Protein AF-A0A7S2CFU7-F1 (afdb_monomer_lite)

Sequence (325 aa):
VTHSTYYKFESASAVEKIRVKVEELSAALEGQDGAAEGGGEGGGGGGGGAGAMSGGDPVVLSNLCTTLSQTHRWHASSLSYDEFRLLKRLLAWPTTSVFPVLDLLRLVAAHPDGASKLGSSFAGLRVLDMTAPEAAFLTNASDKGAPMPVQLMALRFSCNLLANRDSRTAVATQAAAGDEANNPLSTLTALAAALTEGGSKTNKNVSSAAASLLVNIAIVCSPAEATKAGWPPLRVASQSDLAMNAVAVGLKGGGTATDDEVTYRLVLAADTLMRNMLASKGGDVAAMSDAFRECGAAVESVLDRTTTQRTNELAQKLTKALADC

InterPro domains:
  IPR011989 Armadillo-like helical [G3DSA:1.25.10.10] (3-322)
  IPR013535 PUL domain [PF08324] (2-291)
  IPR013535 PUL domain [PS51396] (1-321)

pLDDT: mean 89.03, std 12.66, range [39.66, 98.69]

Secondary structure (DSSP, 8-state):
------------TTHHHHHHHHHHHHHHHHHHHTT--SS----------SPPP-TTHHHHHHHHHHHHH-GGGTTT----HHHHHHHHHHTTS-TTT-HHHHHHHHHHHHSHHHHHHHHTTGGG--TT-TTSGGGHHHHHTTSTTS-HHHHHHHHHHHHHHHHSHHHHHHHHHHHHHT-GGG-HHHHHHHHHHHHHHTGGGS-HHHHHHHHHHHHHHHHHT-HHHHHHHTPPPP-HHHHHHHHHHHHHHHHH-TTTTTSHHHHHHHHHHHHHHHHHHHHHTTT-STT--HHHHHHHHHHHHHHTT---HHHHHHHHHHHHHHHT-

Radius of gyration: 20.94 Å; chains: 1; bounding box: 68×40×55 Å

Organism: NCBI:txid236787

Structure (mmCIF, N/CA/C/O backbone):
data_AF-A0A7S2CFU7-F1
#
_entry.id   AF-A0A7S2CFU7-F1
#
loop_
_atom_site.group_PDB
_atom_site.id
_atom_site.type_symbol
_atom_site.label_atom_id
_atom_site.label_alt_id
_atom_site.label_comp_id
_atom_site.label_asym_id
_atom_site.label_entity_id
_atom_site.label_seq_id
_atom_site.pdbx_PDB_ins_code
_atom_site.Cartn_x
_atom_site.Cartn_y
_atom_site.Cartn_z
_atom_site.occupancy
_atom_site.B_iso_or_equiv
_atom_site.auth_seq_id
_atom_site.auth_comp_id
_atom_site.auth_asym_id
_atom_site.auth_atom_id
_atom_site.pdbx_PDB_model_num
ATOM 1 N N . VAL A 1 1 ? 22.842 -6.874 -9.387 1.00 46.78 1 VAL A N 1
ATOM 2 C CA . VAL A 1 1 ? 22.235 -7.027 -8.045 1.00 46.78 1 VAL A CA 1
ATOM 3 C C . VAL A 1 1 ? 20.796 -6.574 -8.165 1.00 46.78 1 VAL A C 1
ATOM 5 O O . VAL A 1 1 ? 20.584 -5.405 -8.450 1.00 46.78 1 VAL A O 1
ATOM 8 N N . THR A 1 2 ? 19.822 -7.475 -8.065 1.00 58.59 2 THR A N 1
ATOM 9 C CA . THR A 1 2 ? 18.411 -7.079 -7.997 1.00 58.59 2 THR A CA 1
ATOM 10 C C . THR A 1 2 ? 18.162 -6.468 -6.623 1.00 58.59 2 THR A C 1
ATOM 12 O O . THR A 1 2 ? 18.357 -7.130 -5.599 1.00 58.59 2 THR A O 1
ATOM 15 N N . HIS A 1 3 ? 17.777 -5.192 -6.572 1.00 70.75 3 HIS A N 1
ATOM 16 C CA . HIS A 1 3 ? 17.315 -4.586 -5.327 1.00 70.75 3 HIS A CA 1
ATOM 17 C C . HIS A 1 3 ? 16.028 -5.301 -4.902 1.00 70.75 3 HIS A C 1
ATOM 19 O O . HIS A 1 3 ? 14.962 -5.062 -5.447 1.00 70.75 3 HIS A O 1
ATOM 25 N N . SER A 1 4 ? 16.154 -6.236 -3.958 1.00 80.00 4 SER A N 1
ATOM 26 C CA . SER A 1 4 ? 15.049 -7.095 -3.499 1.00 80.00 4 SER A CA 1
ATOM 27 C C . SER A 1 4 ? 14.464 -6.626 -2.162 1.00 80.00 4 SER A C 1
ATOM 29 O O . SER A 1 4 ? 13.774 -7.381 -1.477 1.00 80.00 4 SER A O 1
ATOM 31 N N . THR A 1 5 ? 14.797 -5.406 -1.739 1.00 94.50 5 THR A N 1
ATOM 32 C CA . THR A 1 5 ? 14.353 -4.857 -0.459 1.00 94.50 5 THR A CA 1
ATOM 33 C C . THR A 1 5 ? 13.095 -4.038 -0.677 1.00 94.50 5 THR A C 1
ATOM 35 O O . THR A 1 5 ? 13.131 -3.001 -1.333 1.00 94.50 5 THR A O 1
ATOM 38 N N . TYR A 1 6 ? 11.998 -4.495 -0.086 1.00 96.88 6 TYR A N 1
ATOM 39 C CA . TYR A 1 6 ? 10.739 -3.766 -0.076 1.00 96.88 6 TYR A CA 1
ATOM 40 C C . TYR A 1 6 ? 10.787 -2.614 0.929 1.00 96.88 6 TYR A C 1
ATOM 42 O O . TYR A 1 6 ? 11.279 -2.773 2.050 1.00 96.88 6 TYR A O 1
ATOM 50 N N . TYR A 1 7 ? 10.209 -1.479 0.554 1.00 97.88 7 TYR A N 1
ATOM 51 C CA . TYR A 1 7 ? 9.977 -0.364 1.460 1.00 97.88 7 TYR A CA 1
ATOM 52 C C . TYR A 1 7 ? 8.809 -0.669 2.404 1.00 97.88 7 TYR A C 1
ATOM 54 O O . TYR A 1 7 ? 7.759 -1.153 1.977 1.00 97.88 7 TYR A O 1
ATOM 62 N N . LYS A 1 8 ? 9.003 -0.365 3.693 1.00 97.50 8 LYS A N 1
ATOM 63 C CA . LYS A 1 8 ? 8.060 -0.619 4.791 1.00 97.50 8 LYS A CA 1
ATOM 64 C C . LYS A 1 8 ? 7.869 0.624 5.657 1.00 97.50 8 LYS A C 1
ATOM 66 O O . LYS A 1 8 ? 8.781 1.430 5.818 1.00 97.50 8 LYS A O 1
ATOM 71 N N . PHE A 1 9 ? 6.698 0.730 6.273 1.00 97.25 9 PHE A N 1
ATOM 72 C CA . PHE A 1 9 ? 6.285 1.785 7.196 1.00 97.25 9 PHE A CA 1
ATOM 73 C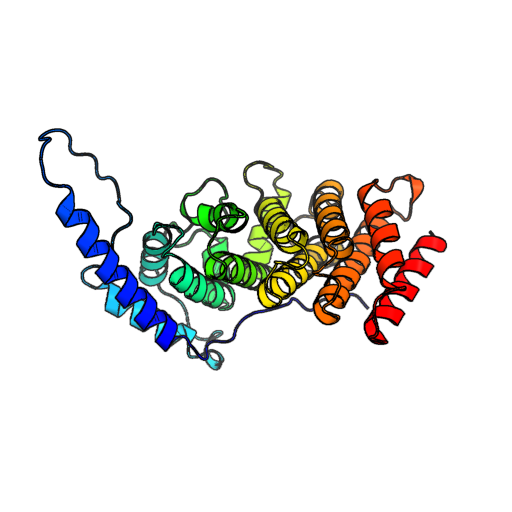 C . PHE A 1 9 ? 5.705 1.168 8.474 1.00 97.25 9 PHE A C 1
ATOM 75 O O . PHE A 1 9 ? 4.498 1.214 8.724 1.00 97.25 9 PHE A O 1
ATOM 82 N N . GLU A 1 10 ? 6.574 0.570 9.285 1.00 95.19 10 GLU A N 1
ATOM 83 C CA . GLU A 1 10 ? 6.211 -0.241 10.460 1.00 95.19 10 GLU A CA 1
ATOM 84 C C . GLU A 1 10 ? 6.331 0.497 11.802 1.00 95.19 10 GLU A C 1
ATOM 86 O O . GLU A 1 10 ? 6.143 -0.095 12.860 1.00 95.19 10 GLU A O 1
ATOM 91 N N . SER A 1 11 ? 6.629 1.801 11.785 1.00 94.69 11 SER A N 1
ATOM 92 C CA . SER A 1 11 ? 6.768 2.568 13.026 1.00 94.69 11 SER A CA 1
ATOM 93 C C . SER A 1 11 ? 5.460 2.551 13.828 1.00 94.69 11 SER A C 1
ATOM 95 O O . SER A 1 11 ? 4.431 3.063 13.369 1.00 94.69 11 SER A O 1
ATOM 97 N N . ALA A 1 12 ? 5.535 1.954 15.020 1.00 87.69 12 ALA A N 1
ATOM 98 C CA . ALA A 1 12 ? 4.440 1.777 15.974 1.00 87.69 12 ALA A CA 1
ATOM 99 C C . ALA A 1 12 ? 4.522 2.751 17.170 1.00 87.69 12 ALA A C 1
ATOM 101 O O . ALA A 1 12 ? 3.770 2.628 18.133 1.00 87.69 12 ALA A O 1
ATOM 102 N N . SER A 1 13 ? 5.411 3.752 17.123 1.00 84.38 13 SER A N 1
ATOM 103 C CA . SER A 1 13 ? 5.669 4.677 18.243 1.00 84.38 13 SER A CA 1
ATOM 104 C C . SER A 1 13 ? 4.468 5.544 18.645 1.00 84.38 13 SER A C 1
ATOM 106 O O . SER A 1 13 ? 4.496 6.192 19.689 1.00 84.38 13 SER A O 1
ATOM 108 N N . ALA A 1 14 ? 3.413 5.562 17.831 1.00 91.50 14 ALA A N 1
ATOM 109 C CA . ALA A 1 14 ? 2.211 6.352 18.049 1.00 91.50 14 ALA A CA 1
ATOM 110 C C . ALA A 1 14 ? 0.933 5.509 18.195 1.00 91.50 14 ALA A C 1
ATOM 112 O O . ALA A 1 14 ? -0.144 6.091 18.151 1.00 91.50 14 ALA A O 1
ATOM 113 N N . VAL A 1 15 ? 1.013 4.183 18.392 1.00 96.75 15 VAL A N 1
ATOM 114 C CA . VAL A 1 15 ? -0.184 3.311 18.458 1.00 96.75 15 VAL A CA 1
ATOM 115 C C . VAL A 1 15 ? -1.209 3.789 19.486 1.00 96.75 15 VAL A C 1
ATOM 117 O O . VAL A 1 15 ? -2.394 3.852 19.180 1.00 96.75 15 VAL A O 1
ATOM 120 N N . GLU A 1 16 ? -0.764 4.235 20.659 1.00 97.12 16 GLU A N 1
ATOM 121 C CA . GLU A 1 16 ? -1.679 4.767 21.673 1.00 97.12 16 GLU A CA 1
ATOM 122 C C . GLU A 1 16 ? -2.380 6.060 21.223 1.00 97.12 16 GLU A C 1
ATOM 124 O O . GLU A 1 16 ? -3.570 6.248 21.457 1.00 97.12 16 GLU A O 1
ATOM 129 N N . LYS A 1 17 ? -1.680 6.934 20.489 1.00 97.50 17 LYS A N 1
ATOM 130 C CA . LYS A 1 17 ? -2.291 8.138 19.902 1.00 97.50 17 LYS A CA 1
ATOM 131 C C . LYS A 1 17 ? -3.306 7.776 18.818 1.00 97.50 17 LYS A C 1
ATOM 133 O O . LYS A 1 17 ? -4.320 8.455 18.692 1.00 97.50 17 LYS A O 1
ATOM 138 N N . ILE A 1 18 ? -3.037 6.714 18.054 1.00 97.88 18 ILE A N 1
ATOM 139 C CA . ILE A 1 18 ? -3.973 6.188 17.056 1.00 97.88 18 ILE A CA 1
ATOM 140 C C . ILE A 1 18 ? -5.239 5.687 17.760 1.00 97.88 18 ILE A C 1
ATOM 142 O O . ILE A 1 18 ? -6.327 6.093 17.365 1.00 97.88 18 ILE A O 1
ATOM 146 N N . ARG A 1 19 ? -5.105 4.895 18.837 1.00 98.06 19 ARG A N 1
ATOM 147 C CA . ARG A 1 19 ? -6.234 4.403 19.648 1.00 98.06 19 ARG A CA 1
ATOM 148 C C . ARG A 1 19 ? -7.130 5.542 20.122 1.00 98.06 19 ARG A C 1
ATOM 150 O O . ARG A 1 19 ? -8.314 5.544 19.805 1.00 98.06 19 ARG A O 1
ATOM 157 N N . VAL A 1 20 ? -6.547 6.530 20.808 1.00 97.94 20 VAL A N 1
ATOM 158 C CA . VAL A 1 20 ? -7.290 7.695 21.314 1.00 97.94 20 VAL A CA 1
ATOM 159 C C . VAL A 1 20 ? -8.009 8.416 20.174 1.00 97.94 20 VAL A C 1
ATOM 161 O O . VAL A 1 20 ? -9.153 8.830 20.336 1.00 97.94 20 VAL A O 1
ATOM 164 N N . LYS A 1 21 ? -7.380 8.531 18.995 1.00 98.06 21 LYS A N 1
ATOM 165 C CA . LYS A 1 21 ? -8.013 9.200 17.856 1.00 98.06 21 LYS A CA 1
ATOM 166 C C . LYS A 1 21 ? -9.171 8.404 17.251 1.00 98.06 21 LYS A C 1
ATOM 168 O O . LYS A 1 21 ? -10.142 9.016 16.814 1.00 98.06 21 LYS A O 1
ATOM 173 N N . VAL A 1 22 ? -9.085 7.072 17.223 1.00 97.75 22 VAL A N 1
ATOM 174 C CA . VAL A 1 22 ? -10.219 6.216 16.839 1.00 97.75 22 VAL A CA 1
ATOM 175 C C . VAL A 1 22 ? -11.365 6.412 17.833 1.00 97.75 22 VAL A C 1
ATOM 177 O O . VAL A 1 22 ? -12.480 6.685 17.413 1.00 97.75 22 VAL A O 1
ATOM 180 N N . GLU A 1 23 ? -11.103 6.365 19.138 1.00 97.44 23 GLU A N 1
ATOM 181 C CA . GLU A 1 23 ? -12.140 6.552 20.166 1.00 97.44 23 GLU A CA 1
ATOM 182 C C . GLU A 1 23 ? -12.815 7.934 20.069 1.00 97.44 23 GLU A C 1
ATOM 184 O O . GLU A 1 23 ? -14.041 8.027 20.092 1.00 97.44 23 GLU A O 1
ATOM 189 N N . GLU A 1 24 ? -12.032 8.999 19.872 1.00 96.88 24 GLU A N 1
ATOM 190 C CA . GLU A 1 24 ? -12.534 10.368 19.690 1.00 96.88 24 GLU A CA 1
ATOM 191 C C . GLU A 1 24 ? -13.459 10.491 18.468 1.00 96.88 24 GLU A C 1
ATOM 193 O O . GLU A 1 24 ? -14.563 11.025 18.570 1.00 96.88 24 GLU A O 1
ATOM 198 N N . LEU A 1 25 ? -13.023 9.994 17.303 1.00 96.44 25 LEU A N 1
ATOM 199 C CA . LEU A 1 25 ? -13.817 10.079 16.073 1.00 96.44 25 LEU A CA 1
ATOM 200 C C . LEU A 1 25 ? -15.039 9.162 16.111 1.00 96.44 25 LEU A C 1
ATOM 202 O O . LEU A 1 25 ? -16.071 9.515 15.547 1.00 96.44 25 LEU A O 1
ATOM 206 N N . SER A 1 26 ? -14.947 8.030 16.808 1.00 95.69 26 SER A N 1
ATOM 207 C CA . SER A 1 26 ? -16.086 7.151 17.047 1.00 95.69 26 SER A CA 1
ATOM 208 C C . SER A 1 26 ? -17.183 7.873 17.826 1.00 95.69 26 SER A C 1
ATOM 210 O O . SER A 1 26 ? -18.326 7.900 17.381 1.00 95.69 26 SER A O 1
ATOM 212 N N . ALA A 1 27 ? -16.832 8.510 18.948 1.00 94.81 27 ALA A N 1
ATOM 213 C CA . ALA A 1 27 ? -17.787 9.262 19.763 1.00 94.81 27 ALA A CA 1
ATOM 214 C C . ALA A 1 27 ? -18.418 10.433 18.987 1.00 94.81 27 ALA A C 1
ATOM 216 O O . ALA A 1 27 ? -19.597 10.739 19.151 1.00 94.81 27 ALA A O 1
ATOM 217 N N . ALA A 1 28 ? -17.651 11.076 18.099 1.00 94.25 28 ALA A N 1
ATOM 218 C CA . ALA A 1 28 ? -18.168 12.142 17.245 1.00 94.25 28 ALA A CA 1
ATOM 219 C C . ALA A 1 28 ? -19.198 11.648 16.210 1.00 94.25 28 ALA A C 1
ATOM 221 O O . ALA A 1 28 ? -20.097 12.409 15.850 1.00 94.25 28 ALA A O 1
ATOM 222 N N . LEU A 1 29 ? -19.079 10.402 15.736 1.00 92.19 29 LEU A N 1
ATOM 223 C CA . LEU A 1 29 ? -20.024 9.801 14.789 1.00 92.19 29 LEU A CA 1
ATOM 224 C C . LEU A 1 29 ? -21.343 9.392 15.466 1.00 92.19 29 LEU A C 1
ATOM 226 O O . LEU A 1 29 ? -22.395 9.575 14.862 1.00 92.19 29 LEU A O 1
ATOM 230 N N . GLU A 1 30 ? -21.322 8.950 16.731 1.00 89.56 30 GLU A N 1
ATOM 231 C CA . GLU A 1 30 ? -22.553 8.642 17.496 1.00 89.56 30 GLU A CA 1
ATOM 232 C C . GLU A 1 30 ? -23.499 9.842 17.596 1.00 89.56 30 GLU A C 1
ATOM 234 O O . GLU A 1 30 ? -24.717 9.698 17.520 1.00 89.56 30 GLU A O 1
ATOM 239 N N . GLY A 1 31 ? -22.940 11.046 17.741 1.00 82.75 31 GLY A N 1
ATOM 240 C CA . GLY A 1 31 ? -23.725 12.272 17.866 1.00 82.75 31 GLY A CA 1
ATOM 241 C C . GLY A 1 31 ? -24.439 12.708 16.580 1.00 82.75 31 GLY A C 1
ATOM 242 O O . GLY A 1 31 ? -25.325 13.557 16.653 1.00 82.75 31 GLY A O 1
ATOM 243 N N . GLN A 1 32 ? -24.067 12.168 15.413 1.00 80.88 32 GLN A N 1
ATOM 244 C CA . GLN A 1 32 ? -24.633 12.577 14.121 1.00 80.88 32 GLN A CA 1
ATOM 245 C C . GLN A 1 32 ? -25.916 11.817 13.768 1.00 80.88 32 GLN A C 1
ATOM 247 O O . GLN A 1 32 ? -26.830 12.415 13.200 1.00 80.88 32 GLN A O 1
ATOM 252 N N . ASP A 1 33 ? -26.024 10.546 14.162 1.00 70.69 33 ASP A N 1
ATOM 253 C CA . ASP A 1 33 ? -27.194 9.713 13.853 1.00 70.69 33 ASP A CA 1
ATOM 254 C C . ASP A 1 33 ? -28.452 10.159 14.627 1.00 70.69 33 ASP A C 1
ATOM 256 O O . ASP A 1 33 ? -29.569 10.050 14.125 1.00 70.69 33 ASP A O 1
ATOM 260 N N . GLY A 1 34 ? -28.287 10.757 15.813 1.00 65.69 34 GLY A N 1
ATOM 261 C CA . GLY A 1 34 ? -29.403 11.208 16.658 1.00 65.69 34 GLY A CA 1
ATOM 262 C C . GLY A 1 34 ? -30.138 12.472 16.183 1.00 65.69 34 GLY A C 1
ATOM 263 O O . GLY A 1 34 ? -31.174 12.814 16.746 1.00 65.69 34 GLY A O 1
ATOM 264 N N . ALA A 1 35 ? -29.633 13.187 15.171 1.00 61.78 35 ALA A N 1
ATOM 265 C CA . ALA A 1 35 ? -30.227 14.447 14.702 1.00 61.78 35 ALA A CA 1
ATOM 266 C C . ALA A 1 35 ? -31.190 14.286 13.507 1.00 61.78 35 ALA A C 1
ATOM 268 O O . ALA A 1 35 ? -31.847 15.254 13.123 1.00 61.78 35 ALA A O 1
ATOM 269 N N . ALA A 1 36 ? -31.282 13.089 12.915 1.00 58.78 36 ALA A N 1
ATOM 270 C CA . ALA A 1 36 ? -32.092 12.830 11.719 1.00 58.78 36 ALA A CA 1
ATOM 271 C C . ALA A 1 36 ? -33.482 12.218 12.007 1.00 58.78 36 ALA A C 1
ATOM 273 O O . ALA A 1 36 ? -34.263 12.007 11.077 1.00 58.78 36 ALA A O 1
ATOM 274 N N . GLU A 1 37 ? -33.837 11.958 13.271 1.00 54.50 37 GLU A N 1
ATOM 275 C CA . GLU A 1 37 ? -35.139 11.389 13.646 1.00 54.50 37 GLU A CA 1
ATOM 276 C C . GLU A 1 37 ? -36.240 12.464 13.687 1.00 54.50 37 GLU A C 1
ATOM 278 O O . GLU A 1 37 ? -36.610 12.998 14.730 1.00 54.50 37 GLU A O 1
ATOM 283 N N . GLY A 1 38 ? -36.770 12.800 12.510 1.00 52.41 38 GLY A N 1
ATOM 284 C CA . GLY A 1 38 ? -37.848 13.773 12.346 1.00 52.41 38 GLY A CA 1
ATOM 285 C C . GLY A 1 38 ? -38.679 13.542 11.086 1.00 52.41 38 GLY A C 1
ATOM 286 O O . GLY A 1 38 ? -38.806 14.448 10.271 1.00 52.41 38 GLY A O 1
ATOM 287 N N . GLY A 1 39 ? -39.250 12.343 10.923 1.00 53.81 39 GLY A N 1
ATOM 288 C CA . GLY A 1 39 ? -40.340 12.091 9.970 1.00 53.81 39 GLY A CA 1
ATOM 289 C C . GLY A 1 39 ? -40.096 10.938 8.998 1.00 53.81 39 GLY A C 1
ATOM 290 O O . GLY A 1 39 ? -39.481 11.123 7.953 1.00 53.81 39 GLY A O 1
ATOM 291 N N . GLY A 1 40 ? -40.654 9.762 9.301 1.00 53.16 40 GLY A N 1
ATOM 292 C CA . GLY A 1 40 ? -40.758 8.668 8.333 1.00 53.16 40 GLY A CA 1
ATOM 293 C C . GLY A 1 40 ? -40.842 7.284 8.967 1.00 53.16 40 GLY A C 1
ATOM 294 O O . GLY A 1 40 ? -39.866 6.544 8.961 1.00 53.16 40 GLY A O 1
ATOM 295 N N . GLU A 1 41 ? -42.012 6.913 9.491 1.00 48.88 41 GLU A N 1
ATOM 296 C CA . GLU A 1 41 ? -42.320 5.514 9.802 1.00 48.88 41 GLU A CA 1
ATOM 297 C C . GLU A 1 41 ? -42.441 4.718 8.492 1.00 48.88 41 GLU A C 1
ATOM 299 O O . GLU A 1 41 ? -43.375 4.926 7.718 1.00 48.88 41 GLU A O 1
ATOM 304 N N . GLY A 1 42 ? -41.521 3.784 8.237 1.00 49.62 42 GLY A N 1
ATOM 305 C CA . GLY A 1 42 ? -41.738 2.764 7.213 1.00 49.62 42 GLY A CA 1
ATOM 306 C C . GLY A 1 42 ? -40.476 2.113 6.658 1.00 49.62 42 GLY A C 1
ATOM 307 O O . GLY A 1 42 ? -39.861 2.639 5.740 1.00 49.62 42 GLY A O 1
ATOM 308 N N . GLY A 1 43 ? -40.173 0.899 7.130 1.00 47.75 43 GLY A N 1
ATOM 309 C CA . GLY A 1 43 ? -39.377 -0.074 6.371 1.00 47.75 43 GLY A CA 1
ATOM 310 C C . GLY A 1 43 ? -38.089 -0.525 7.050 1.00 47.75 43 GLY A C 1
ATOM 311 O O . GLY A 1 43 ? -37.032 0.067 6.863 1.00 47.75 43 GLY A O 1
ATOM 312 N N . GLY A 1 44 ? -38.172 -1.635 7.788 1.00 45.69 44 GLY A N 1
ATOM 313 C CA . GLY A 1 44 ? -37.018 -2.336 8.341 1.00 45.69 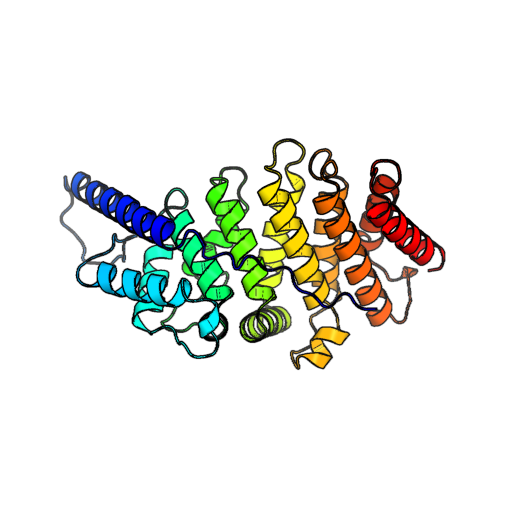44 GLY A CA 1
ATOM 314 C C . GLY A 1 44 ? -36.136 -2.925 7.241 1.00 45.69 44 GLY A C 1
ATOM 315 O O . GLY A 1 44 ? -36.456 -3.955 6.653 1.00 45.69 44 GLY A O 1
ATOM 316 N N . GLY A 1 45 ? -35.000 -2.283 7.001 1.00 39.66 45 GLY A N 1
ATOM 317 C CA . GLY A 1 45 ? -33.860 -2.848 6.296 1.00 39.66 45 GLY A CA 1
ATOM 318 C C . GLY A 1 45 ? -32.623 -2.561 7.128 1.00 39.66 45 GLY A C 1
ATOM 319 O O . GLY A 1 45 ? -32.305 -1.398 7.353 1.00 39.66 45 GLY A O 1
ATOM 320 N N . GLY A 1 46 ? -31.957 -3.610 7.620 1.00 40.75 46 GLY A N 1
ATOM 321 C CA . GLY A 1 46 ? -30.699 -3.526 8.362 1.00 40.75 46 GLY A CA 1
ATOM 322 C C . GLY A 1 46 ? -29.573 -2.977 7.489 1.00 40.75 46 GLY A C 1
ATOM 323 O O . GLY A 1 46 ? -28.712 -3.722 7.031 1.00 40.75 46 GLY A O 1
ATOM 324 N N . GLY A 1 47 ? -29.602 -1.673 7.229 1.00 40.84 47 GLY A N 1
ATOM 325 C CA . GLY A 1 47 ? -28.486 -0.923 6.694 1.00 40.84 47 GLY A CA 1
ATOM 326 C C . GLY A 1 47 ? -27.461 -0.793 7.803 1.00 40.84 47 GLY A C 1
ATOM 327 O O . GLY A 1 47 ? -27.673 -0.051 8.757 1.00 40.84 47 GLY A O 1
ATOM 328 N N . GLY A 1 48 ? -26.372 -1.556 7.703 1.00 46.28 48 GLY A N 1
ATOM 329 C CA . GLY A 1 48 ? -25.182 -1.348 8.517 1.00 46.28 48 GLY A CA 1
ATOM 330 C C . GLY A 1 48 ? -24.615 0.031 8.211 1.00 46.28 48 GLY A C 1
ATOM 331 O O . GLY A 1 48 ? -23.759 0.163 7.341 1.00 46.28 48 GLY A O 1
ATOM 332 N N . GLY A 1 49 ? -25.144 1.051 8.889 1.00 54.06 49 GLY A N 1
ATOM 333 C CA . GLY A 1 49 ? -24.583 2.390 8.895 1.00 54.06 49 GLY A CA 1
ATOM 334 C C . GLY A 1 49 ? -23.125 2.331 9.330 1.00 54.06 49 GLY A C 1
ATOM 335 O O . GLY A 1 49 ? -22.698 1.364 9.972 1.00 54.06 49 GLY A O 1
ATOM 336 N N . ALA A 1 50 ? -22.363 3.351 8.945 1.00 62.84 50 ALA A N 1
ATOM 337 C CA . ALA A 1 50 ? -20.982 3.578 9.351 1.00 62.84 50 ALA A CA 1
ATOM 338 C C . ALA A 1 50 ? -20.908 3.772 10.876 1.00 62.84 50 ALA A C 1
ATOM 340 O O . ALA A 1 50 ? -20.768 4.880 11.378 1.00 62.84 50 ALA A O 1
ATOM 341 N N . GLY A 1 51 ? -21.094 2.677 11.608 1.00 74.12 51 GLY A N 1
ATOM 342 C CA . GLY A 1 51 ? -21.413 2.708 13.018 1.00 74.12 51 GLY A CA 1
ATOM 343 C C . GLY A 1 51 ? -20.186 3.058 13.829 1.00 74.12 51 GLY A C 1
ATOM 344 O O . GLY A 1 51 ? -19.097 2.503 13.628 1.00 74.12 51 GLY A O 1
ATOM 345 N N . ALA A 1 52 ? -20.386 3.955 14.779 1.00 87.88 52 ALA A N 1
ATOM 346 C CA . ALA A 1 52 ? -19.480 4.107 15.891 1.00 87.88 52 ALA A CA 1
ATOM 347 C C . ALA A 1 52 ? -19.206 2.763 16.592 1.00 87.88 52 ALA A C 1
ATOM 349 O O . ALA A 1 52 ? -19.971 1.792 16.511 1.00 87.88 52 ALA A O 1
ATOM 350 N N . MET A 1 53 ? -18.074 2.709 17.281 1.00 93.62 53 MET A N 1
ATOM 351 C CA . MET A 1 53 ? -17.742 1.638 18.208 1.00 93.62 53 MET A CA 1
ATOM 352 C C . MET A 1 53 ? -18.820 1.524 19.283 1.00 93.62 53 MET A C 1
ATOM 354 O O . MET A 1 53 ? -19.210 2.514 19.876 1.00 93.62 53 MET A O 1
ATOM 358 N N . SER A 1 54 ? -19.258 0.307 19.581 1.00 91.44 54 SER A N 1
ATOM 359 C CA . SER A 1 54 ? -20.290 0.039 20.584 1.00 91.44 54 SER A CA 1
ATOM 360 C C . SER A 1 54 ? -19.903 -1.134 21.482 1.00 91.44 54 SER A C 1
ATOM 362 O O . SER A 1 54 ? -19.102 -1.998 21.116 1.00 91.44 54 SER A O 1
ATOM 364 N N . GLY A 1 55 ? -20.478 -1.178 22.688 1.00 90.62 55 GLY A N 1
ATOM 365 C CA . GLY A 1 55 ? -20.328 -2.304 23.612 1.00 90.62 55 GLY A CA 1
ATOM 366 C C . GLY A 1 55 ? -18.865 -2.667 23.906 1.00 90.62 55 GLY A C 1
ATOM 367 O O . GLY A 1 55 ? -18.139 -1.893 24.521 1.00 90.62 55 GLY A O 1
ATOM 368 N N . GLY A 1 56 ? -18.447 -3.869 23.492 1.00 95.12 56 GLY A N 1
ATOM 369 C CA . GLY A 1 56 ? -17.107 -4.422 23.736 1.00 95.12 56 GLY A CA 1
ATOM 370 C C . GLY A 1 56 ? -15.998 -3.923 22.800 1.00 95.12 56 GLY A C 1
ATOM 371 O O . GLY A 1 56 ? -14.837 -4.279 22.998 1.00 95.12 56 GLY A O 1
ATOM 372 N N . ASP A 1 57 ? -16.318 -3.096 21.803 1.00 96.81 57 ASP A N 1
ATOM 373 C CA . ASP A 1 57 ? -15.353 -2.620 20.805 1.00 96.81 57 ASP A CA 1
ATOM 374 C C . ASP A 1 57 ? -14.120 -1.906 21.387 1.00 96.81 57 ASP A C 1
ATOM 376 O O . ASP A 1 57 ? -13.021 -2.174 20.898 1.00 96.81 57 ASP A O 1
ATOM 380 N N . PRO A 1 58 ? -14.223 -1.055 22.433 1.00 97.12 58 PRO A N 1
ATOM 381 C CA . PRO A 1 58 ? -13.042 -0.425 23.031 1.00 97.12 58 PRO A CA 1
ATOM 382 C C . PRO A 1 58 ? -12.034 -1.437 23.585 1.00 97.12 58 PRO A C 1
ATOM 384 O O . PRO A 1 58 ? -10.824 -1.238 23.484 1.00 97.12 58 PRO A O 1
ATOM 387 N N . VAL A 1 59 ? -12.516 -2.562 24.125 1.00 98.12 59 VAL A N 1
ATOM 388 C CA . VAL A 1 59 ? -11.652 -3.639 24.627 1.00 98.12 59 VAL A CA 1
ATOM 389 C C . VAL A 1 59 ? -10.951 -4.341 23.464 1.00 98.12 59 VAL A C 1
ATOM 391 O O . VAL A 1 59 ? -9.741 -4.556 23.517 1.00 98.12 59 VAL A O 1
ATOM 394 N N . VAL A 1 60 ? -11.684 -4.641 22.387 1.00 98.31 60 VAL A N 1
ATOM 395 C CA . VAL A 1 60 ? -11.122 -5.249 21.169 1.00 98.31 60 VAL A CA 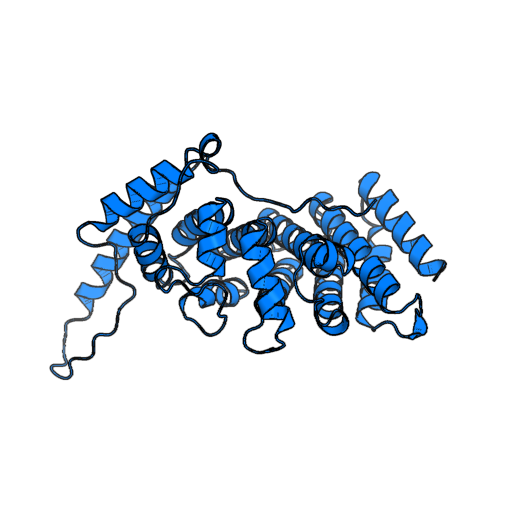1
ATOM 396 C C . VAL A 1 60 ? -10.072 -4.330 20.533 1.00 98.31 60 VAL A C 1
ATOM 398 O O . VAL A 1 60 ? -8.986 -4.788 20.181 1.00 98.31 60 VAL A O 1
ATOM 401 N N . LEU A 1 61 ? -10.347 -3.025 20.450 1.00 98.31 61 LEU A N 1
ATOM 402 C CA . LEU A 1 61 ? -9.398 -2.028 19.955 1.00 98.31 61 LEU A CA 1
ATOM 403 C C . LEU A 1 61 ? -8.136 -1.956 20.828 1.00 98.31 61 LEU A C 1
ATOM 405 O O . LEU A 1 61 ? -7.024 -1.898 20.305 1.00 98.31 61 LEU A O 1
ATOM 409 N N . SER A 1 62 ? -8.293 -1.975 22.153 1.00 98.31 62 SER A N 1
ATOM 410 C CA . SER A 1 62 ? -7.171 -1.964 23.098 1.00 98.31 62 SER A CA 1
ATOM 411 C C . SER A 1 62 ? -6.271 -3.196 22.938 1.00 98.31 62 SER A C 1
ATOM 413 O O . SER A 1 62 ? -5.042 -3.070 22.918 1.00 98.31 62 SER A O 1
ATOM 415 N N . ASN A 1 63 ? -6.862 -4.377 22.734 1.00 98.44 63 ASN A N 1
ATOM 416 C CA . ASN A 1 63 ? -6.125 -5.617 22.477 1.00 98.44 63 ASN A CA 1
ATOM 417 C C . ASN A 1 63 ? -5.340 -5.550 21.159 1.00 98.44 63 ASN A C 1
ATOM 419 O O . ASN A 1 63 ? -4.139 -5.841 21.144 1.00 98.44 63 ASN A O 1
ATOM 423 N N . LEU A 1 64 ? -5.979 -5.066 20.087 1.00 98.56 64 LEU A N 1
ATOM 424 C CA . LEU A 1 64 ? -5.329 -4.849 18.796 1.00 98.56 64 LEU A CA 1
ATOM 425 C C . LEU A 1 64 ? -4.125 -3.910 18.940 1.00 98.56 64 LEU A C 1
ATOM 427 O O . LEU A 1 64 ? -3.010 -4.248 18.544 1.00 98.56 64 LEU A O 1
ATOM 431 N N . CYS A 1 65 ? -4.327 -2.744 19.554 1.00 98.38 65 CYS A N 1
ATOM 432 C CA . CYS A 1 65 ? -3.278 -1.754 19.788 1.00 98.38 65 CYS A CA 1
ATOM 433 C C . CYS A 1 65 ? -2.140 -2.312 20.655 1.00 98.38 65 CYS A C 1
ATOM 435 O O . CYS A 1 65 ? -0.964 -2.104 20.345 1.00 98.38 65 CYS A O 1
ATOM 437 N N . THR A 1 66 ? -2.461 -3.082 21.695 1.00 98.19 66 THR A N 1
ATOM 438 C CA . THR A 1 66 ? -1.457 -3.747 22.536 1.00 98.19 66 THR A CA 1
ATOM 439 C C . THR A 1 66 ? -0.584 -4.677 21.700 1.00 98.19 66 THR A C 1
ATOM 441 O O . THR A 1 66 ? 0.642 -4.554 21.736 1.00 98.19 66 THR A O 1
ATOM 444 N N . THR A 1 67 ? -1.190 -5.536 20.880 1.00 98.38 67 THR A N 1
ATOM 445 C CA . THR A 1 67 ? -0.461 -6.454 19.996 1.00 98.38 67 THR A CA 1
ATOM 446 C C . THR A 1 67 ? 0.399 -5.703 18.975 1.00 98.38 67 THR A C 1
ATOM 448 O O . THR A 1 67 ? 1.590 -5.983 18.825 1.00 98.38 67 THR A O 1
ATOM 451 N N . LEU A 1 68 ? -0.159 -4.683 18.315 1.00 98.00 68 LEU A N 1
ATOM 452 C CA . LEU A 1 68 ? 0.550 -3.899 17.298 1.00 98.00 68 LEU A CA 1
ATOM 453 C C . LEU A 1 68 ? 1.702 -3.061 17.877 1.00 98.00 68 LEU A C 1
ATOM 455 O O . LEU A 1 68 ? 2.686 -2.824 17.178 1.00 98.00 68 LEU A O 1
ATOM 459 N N . SER A 1 69 ? 1.628 -2.654 19.146 1.00 97.56 69 SER A N 1
ATOM 460 C CA . SER A 1 69 ? 2.700 -1.905 19.818 1.00 97.56 69 SER A CA 1
ATOM 461 C C . SER A 1 69 ? 3.942 -2.758 20.126 1.00 97.56 69 SER A C 1
ATOM 463 O O . SER A 1 69 ? 5.056 -2.235 20.211 1.00 97.56 69 SER A O 1
ATOM 465 N N . GLN A 1 70 ? 3.785 -4.080 20.252 1.00 97.12 70 GLN A N 1
ATOM 466 C CA . GLN A 1 70 ? 4.852 -5.013 20.625 1.00 97.12 70 GLN A CA 1
ATOM 467 C C . GLN A 1 70 ? 5.566 -5.573 19.385 1.00 97.12 70 GLN A C 1
ATOM 469 O O . GLN A 1 70 ? 5.575 -6.780 19.154 1.00 97.12 70 GLN A O 1
ATOM 474 N N . THR A 1 71 ? 6.204 -4.705 18.593 1.00 96.38 71 THR A N 1
ATOM 475 C CA . THR A 1 71 ? 6.814 -5.071 17.292 1.00 96.38 71 THR A CA 1
ATOM 476 C C . THR A 1 71 ? 7.817 -6.226 17.368 1.00 96.38 71 THR A C 1
ATOM 478 O O . THR A 1 71 ? 7.852 -7.086 16.493 1.00 96.38 71 THR A O 1
ATOM 481 N N . HIS A 1 72 ? 8.579 -6.317 18.461 1.00 96.38 72 HIS A N 1
ATOM 482 C CA . HIS A 1 72 ? 9.519 -7.413 18.719 1.00 96.38 72 HIS A CA 1
ATOM 483 C C . HIS A 1 72 ? 8.846 -8.788 18.909 1.00 96.38 72 HIS A C 1
ATOM 485 O O . HIS A 1 72 ? 9.534 -9.806 18.886 1.00 96.38 72 HIS A O 1
ATOM 491 N N . ARG A 1 73 ? 7.521 -8.837 19.106 1.00 96.56 73 ARG A N 1
ATOM 492 C CA . ARG A 1 73 ? 6.734 -10.065 19.302 1.00 96.56 73 ARG A CA 1
ATOM 493 C C . ARG A 1 73 ? 5.838 -10.426 18.127 1.00 96.56 73 ARG A C 1
ATOM 495 O O . ARG A 1 73 ? 5.200 -11.466 18.194 1.00 96.56 73 ARG A O 1
ATOM 502 N N . TRP A 1 74 ? 5.819 -9.649 17.044 1.00 97.19 74 TRP A N 1
ATOM 503 C CA . TRP A 1 74 ? 4.908 -9.878 15.912 1.00 97.19 74 TRP A CA 1
ATOM 504 C C . TRP A 1 74 ? 4.996 -11.278 15.283 1.00 97.19 74 TRP A C 1
ATOM 506 O O . TRP A 1 74 ? 4.027 -11.759 14.705 1.00 97.19 74 TRP A O 1
ATOM 516 N N . HIS A 1 75 ? 6.138 -11.958 15.399 1.00 96.62 75 HIS A N 1
ATOM 517 C CA . HIS A 1 75 ? 6.301 -13.338 14.924 1.00 96.62 75 HIS A CA 1
ATOM 518 C C . HIS A 1 75 ? 5.731 -14.408 15.871 1.00 96.62 75 HIS A C 1
ATOM 520 O O . HIS A 1 75 ? 5.631 -15.566 15.480 1.00 96.62 75 HIS A O 1
ATOM 526 N N . ALA A 1 76 ? 5.391 -14.037 17.105 1.00 97.50 76 ALA A N 1
ATOM 527 C CA . ALA A 1 76 ? 4.873 -14.920 18.148 1.00 97.50 76 ALA A CA 1
ATOM 528 C C . ALA A 1 76 ? 3.470 -14.512 18.641 1.00 97.50 76 ALA A C 1
ATOM 530 O O . ALA A 1 76 ? 2.896 -15.203 19.480 1.00 97.50 76 ALA A O 1
ATOM 531 N N . SER A 1 77 ? 2.922 -13.399 18.149 1.00 98.25 77 SER A N 1
ATOM 532 C CA . SER A 1 77 ? 1.548 -12.961 18.398 1.00 98.25 77 SER A CA 1
ATOM 533 C C . SER A 1 77 ? 0.639 -13.260 17.207 1.00 98.25 77 SER A C 1
ATOM 535 O O . SER A 1 77 ? 1.092 -13.487 16.087 1.00 98.25 77 SER A O 1
ATOM 537 N N . SER A 1 78 ? -0.667 -13.229 17.452 1.00 98.38 78 SER A N 1
ATOM 538 C CA . SER A 1 78 ? -1.697 -13.355 16.422 1.00 98.38 78 SER A CA 1
ATOM 539 C C . SER A 1 78 ? -2.815 -12.363 16.695 1.00 98.38 78 SER A C 1
ATOM 541 O O . SER A 1 78 ? -3.063 -12.028 17.852 1.00 98.38 78 SER A O 1
ATOM 543 N N . LEU A 1 79 ? -3.485 -11.932 15.637 1.00 98.50 79 LEU A N 1
ATOM 544 C CA . LEU A 1 79 ? -4.634 -11.043 15.685 1.00 98.50 79 LEU A CA 1
ATOM 545 C C . LEU A 1 79 ? -5.930 -11.861 15.653 1.00 98.50 79 LEU A C 1
ATOM 547 O O . LEU A 1 79 ? -6.044 -12.843 14.916 1.00 98.50 79 LEU A O 1
ATOM 551 N N . SER A 1 80 ? -6.913 -11.499 16.461 1.00 98.38 80 SER A N 1
ATOM 552 C CA . SER A 1 80 ? -8.143 -12.276 16.624 1.00 98.38 80 SER A CA 1
ATOM 553 C C . SER A 1 80 ? -9.171 -12.019 15.514 1.00 98.38 80 SER A C 1
ATOM 555 O O . SER A 1 80 ? -9.077 -11.072 14.732 1.00 98.38 80 SER A O 1
ATOM 557 N N . TYR A 1 81 ? -10.190 -12.880 15.446 1.00 98.25 81 TYR A N 1
ATOM 558 C CA . TYR A 1 81 ? -11.338 -12.693 14.553 1.00 98.25 81 TYR A CA 1
ATOM 559 C C . TYR A 1 81 ? -12.089 -11.386 14.835 1.00 98.25 81 TYR A C 1
ATOM 561 O O . TYR A 1 81 ? -12.431 -10.652 13.905 1.00 98.25 81 TYR A O 1
ATOM 569 N N . ASP A 1 82 ? -12.299 -11.070 16.113 1.00 98.00 82 ASP A N 1
ATOM 570 C CA . ASP A 1 82 ? -13.047 -9.884 16.529 1.00 98.00 82 ASP A CA 1
ATOM 571 C C . ASP A 1 82 ? -12.314 -8.589 16.168 1.00 98.00 82 ASP A C 1
ATOM 573 O O . ASP A 1 82 ? -12.951 -7.620 15.756 1.00 98.00 82 ASP A O 1
ATOM 577 N N . GLU A 1 83 ? -10.979 -8.585 16.216 1.00 98.50 83 GLU A N 1
ATOM 578 C CA . GLU A 1 83 ? -10.163 -7.444 15.783 1.00 98.50 83 GLU A CA 1
ATOM 579 C C . GLU A 1 83 ? -10.345 -7.148 14.286 1.00 98.50 83 GLU A C 1
ATOM 581 O O . GLU A 1 83 ? -10.522 -5.993 13.897 1.00 98.50 83 GLU A O 1
ATOM 586 N N . PHE A 1 84 ? -10.386 -8.176 13.433 1.00 98.38 84 PHE A N 1
ATOM 587 C CA . PHE A 1 84 ? -10.646 -8.000 11.999 1.00 98.38 84 PHE A CA 1
ATOM 588 C C . PHE A 1 84 ? -12.092 -7.587 11.707 1.00 98.38 84 PHE A C 1
ATOM 590 O O . PHE A 1 84 ? -12.332 -6.732 10.850 1.00 98.38 84 PHE A O 1
ATOM 597 N N . ARG A 1 85 ? -13.063 -8.147 12.439 1.00 96.50 85 ARG A N 1
ATOM 598 C CA . ARG A 1 85 ? -14.472 -7.740 12.344 1.00 96.50 85 ARG A CA 1
ATOM 599 C C . ARG A 1 85 ? -14.656 -6.274 12.753 1.00 96.50 85 ARG A C 1
ATOM 601 O O . ARG A 1 85 ? -15.435 -5.561 12.118 1.00 96.50 85 ARG A O 1
ATOM 608 N N . LEU A 1 86 ? -13.941 -5.817 13.783 1.00 97.12 86 LEU A N 1
ATOM 609 C CA . LEU A 1 86 ? -13.912 -4.414 14.185 1.00 97.12 86 LEU A CA 1
ATOM 610 C C . LEU A 1 86 ? -13.335 -3.543 13.062 1.00 97.12 86 LEU A C 1
ATOM 612 O O . LEU A 1 86 ? -14.014 -2.617 12.625 1.00 97.12 86 LEU A O 1
ATOM 616 N N . LEU A 1 87 ? -12.150 -3.874 12.538 1.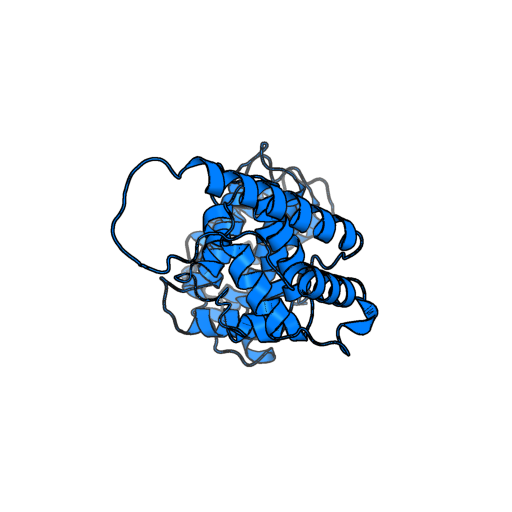00 97.75 87 LEU A N 1
ATOM 617 C CA . LEU A 1 87 ? -11.514 -3.119 11.449 1.00 97.75 87 LEU A CA 1
ATOM 618 C C . LEU A 1 87 ? -12.414 -2.989 10.217 1.00 97.75 87 LEU A C 1
ATOM 620 O O . LEU A 1 87 ? -12.564 -1.889 9.695 1.00 97.75 87 LEU A O 1
ATOM 624 N N . LYS A 1 88 ? -13.066 -4.075 9.788 1.00 96.62 88 LYS A N 1
ATOM 625 C CA . LYS A 1 88 ? -14.031 -4.055 8.677 1.00 96.62 88 LYS A CA 1
ATOM 626 C C . LYS A 1 88 ? -15.119 -3.000 8.866 1.00 96.62 88 LYS A C 1
ATOM 628 O O . LYS A 1 88 ? -15.447 -2.279 7.932 1.00 96.62 88 LYS A O 1
ATOM 633 N N . ARG A 1 89 ? -15.681 -2.914 10.069 1.00 95.38 89 ARG A N 1
ATOM 634 C CA . ARG A 1 89 ? -16.759 -1.972 10.379 1.00 95.38 89 ARG A CA 1
ATOM 635 C C . ARG A 1 89 ? -16.241 -0.536 10.487 1.00 95.38 89 ARG A C 1
ATOM 637 O O . ARG A 1 89 ? -16.875 0.367 9.960 1.00 95.38 89 ARG A O 1
ATOM 644 N N . LEU A 1 90 ? -15.065 -0.339 11.085 1.00 96.25 90 LEU A N 1
ATOM 645 C CA . LEU A 1 90 ? -14.409 0.971 11.158 1.00 96.25 90 LEU A CA 1
ATOM 646 C C . LEU A 1 90 ? -13.994 1.506 9.775 1.00 96.25 90 LEU A C 1
ATOM 648 O O . LEU A 1 90 ? -13.977 2.713 9.561 1.00 96.25 90 LEU A O 1
ATOM 652 N N . LEU A 1 91 ? -13.692 0.631 8.810 1.00 96.38 91 LEU A N 1
ATOM 653 C CA . LEU A 1 91 ? -13.402 1.034 7.427 1.00 96.38 91 LEU A CA 1
ATOM 654 C C . LEU A 1 91 ? -14.626 1.569 6.673 1.00 96.38 91 LEU A C 1
ATOM 656 O O . LEU A 1 91 ? -14.453 2.199 5.636 1.00 96.38 91 LEU A O 1
ATOM 660 N N . ALA A 1 92 ? -15.840 1.366 7.194 1.00 95.00 92 ALA A N 1
ATOM 661 C CA . ALA A 1 92 ? -17.051 1.970 6.642 1.00 95.00 92 ALA A CA 1
ATOM 662 C C . ALA A 1 92 ? -17.213 3.453 7.029 1.00 95.00 92 ALA A C 1
ATOM 664 O O . ALA A 1 92 ? -18.152 4.100 6.570 1.00 95.00 92 ALA A O 1
ATOM 665 N N . TRP A 1 93 ? -16.335 3.998 7.880 1.00 95.56 93 TRP A N 1
ATOM 666 C CA . TRP A 1 93 ? -16.377 5.407 8.267 1.00 95.56 93 TRP A CA 1
ATOM 667 C C . TRP A 1 93 ? -16.209 6.351 7.069 1.00 95.56 93 TRP A C 1
ATOM 669 O O . TRP A 1 93 ? -15.528 6.008 6.099 1.00 95.56 93 TRP A O 1
ATOM 679 N N . PRO A 1 94 ? -16.757 7.581 7.148 1.00 95.19 94 PRO A N 1
ATOM 680 C CA . PRO A 1 94 ? -16.544 8.592 6.122 1.00 95.19 94 PRO A CA 1
ATOM 681 C C . PRO A 1 94 ? -15.056 8.828 5.844 1.00 95.19 94 PRO A C 1
ATOM 683 O O . PRO A 1 94 ? -14.231 8.822 6.763 1.00 95.19 94 PRO A O 1
ATOM 686 N N . THR A 1 95 ? -14.712 9.131 4.588 1.00 94.88 95 THR A N 1
ATOM 687 C CA . THR A 1 95 ? -13.325 9.380 4.154 1.00 94.88 95 THR A CA 1
ATOM 688 C C . THR A 1 95 ? -12.614 10.423 5.025 1.00 94.88 95 THR A C 1
ATOM 690 O O . THR A 1 95 ? -11.427 10.295 5.302 1.00 94.88 95 THR A O 1
ATOM 693 N N . THR A 1 96 ? -13.326 11.432 5.530 1.00 94.81 96 THR A N 1
ATOM 694 C CA . THR A 1 96 ? -12.767 12.465 6.420 1.00 94.81 96 THR A CA 1
ATOM 695 C C . THR A 1 96 ? -12.334 11.949 7.792 1.00 94.81 96 THR A C 1
ATOM 697 O O . THR A 1 96 ? -11.489 12.573 8.432 1.00 94.81 96 THR A O 1
ATOM 700 N N . SER A 1 97 ? -12.872 10.810 8.229 1.00 96.50 97 SER A N 1
ATOM 701 C CA . SER A 1 97 ? -12.698 10.266 9.578 1.00 96.50 97 SER A CA 1
ATOM 702 C C . SER A 1 97 ? -11.975 8.916 9.607 1.00 96.50 97 SER A C 1
ATOM 704 O O . SER A 1 97 ? -11.557 8.488 10.675 1.00 96.50 97 SER A O 1
ATOM 706 N N . VAL A 1 98 ? -11.774 8.248 8.465 1.00 97.31 98 VAL A N 1
ATOM 707 C CA . VAL A 1 98 ? -11.198 6.887 8.407 1.00 97.31 98 VAL A CA 1
ATOM 708 C C . VAL A 1 98 ? -9.676 6.833 8.624 1.00 97.31 98 VAL A C 1
ATOM 710 O O . VAL A 1 98 ? -9.114 5.767 8.868 1.00 97.31 98 VAL A O 1
ATOM 713 N N . PHE A 1 99 ? -8.965 7.964 8.569 1.00 97.38 99 PHE A N 1
ATOM 714 C CA . PHE A 1 99 ? -7.496 7.961 8.585 1.00 97.38 99 PHE A CA 1
ATOM 715 C C . PHE A 1 99 ? -6.829 7.242 9.786 1.00 97.38 99 PHE A C 1
ATOM 717 O O . PHE A 1 99 ? -5.827 6.571 9.533 1.00 97.38 99 PHE A O 1
ATOM 724 N N . PRO A 1 100 ? -7.308 7.299 11.055 1.00 98.31 100 PRO A N 1
ATOM 725 C CA . PRO A 1 100 ? -6.665 6.551 12.135 1.00 98.31 100 PRO A CA 1
ATOM 726 C C . PRO A 1 100 ? -6.927 5.042 12.018 1.00 98.31 100 PRO A C 1
ATOM 728 O O . PRO A 1 100 ? -6.086 4.243 12.420 1.00 98.31 100 PRO A O 1
ATOM 731 N N . VAL A 1 101 ? -8.036 4.637 11.391 1.00 98.25 101 VAL A N 1
ATOM 732 C CA . VAL A 1 101 ? -8.315 3.230 11.065 1.00 98.25 101 VAL A CA 1
ATOM 733 C C . VAL A 1 101 ? -7.311 2.729 10.028 1.00 98.25 101 VAL A C 1
ATOM 735 O O . VAL A 1 101 ? -6.748 1.649 10.187 1.00 98.25 101 VAL A O 1
ATOM 738 N N . LEU A 1 102 ? -7.009 3.539 9.006 1.00 98.31 102 LEU A N 1
ATOM 739 C CA . LEU A 1 102 ? -5.961 3.221 8.029 1.00 98.31 102 LEU A CA 1
ATOM 740 C C . LEU A 1 102 ? -4.563 3.174 8.667 1.00 98.31 102 LEU A C 1
ATOM 742 O O . LEU A 1 102 ? -3.717 2.382 8.246 1.00 98.31 102 LEU A O 1
ATOM 746 N N . ASP A 1 103 ? -4.322 3.984 9.700 1.00 98.38 103 ASP A N 1
ATOM 747 C CA . ASP A 1 103 ? -3.073 3.976 10.468 1.00 98.38 103 ASP A CA 1
ATOM 748 C C . ASP A 1 103 ? -2.900 2.662 11.267 1.00 98.38 103 ASP A C 1
ATOM 750 O O . ASP A 1 103 ? -1.806 2.096 11.314 1.00 98.38 103 ASP A O 1
ATOM 754 N N . LEU A 1 104 ? -3.988 2.092 11.804 1.00 98.56 104 LEU A N 1
ATOM 755 C CA . LEU A 1 104 ? -3.981 0.723 12.344 1.00 98.56 104 LEU A CA 1
ATOM 756 C C . LEU A 1 104 ? -3.799 -0.314 11.236 1.00 98.56 104 LEU A C 1
ATOM 758 O O . LEU A 1 104 ? -2.969 -1.215 11.362 1.00 98.56 104 LEU A O 1
ATOM 762 N N . LEU A 1 105 ? -4.533 -0.176 10.129 1.00 98.44 105 LEU A N 1
ATOM 763 C CA . LEU A 1 105 ? -4.518 -1.144 9.037 1.00 98.44 105 LEU A CA 1
ATOM 764 C C . LEU A 1 105 ? -3.120 -1.287 8.419 1.00 98.44 105 LEU A C 1
ATOM 766 O O . LEU A 1 105 ? -2.699 -2.402 8.109 1.00 98.44 105 LEU A O 1
ATOM 770 N N . ARG A 1 106 ? -2.340 -0.199 8.307 1.00 98.31 106 ARG A N 1
ATOM 771 C CA . ARG A 1 106 ? -0.942 -0.305 7.850 1.00 98.31 106 ARG A CA 1
ATOM 772 C C . ARG A 1 106 ? -0.070 -1.129 8.796 1.00 98.31 106 ARG A C 1
ATOM 774 O O . ARG A 1 106 ? 0.846 -1.795 8.321 1.00 98.31 106 ARG A O 1
ATOM 781 N N . LEU A 1 107 ? -0.320 -1.101 10.105 1.00 98.62 107 LEU A N 1
ATOM 782 C CA . LEU A 1 107 ? 0.423 -1.904 11.079 1.00 98.62 107 LEU A CA 1
ATOM 783 C C . LEU A 1 107 ? -0.029 -3.367 11.031 1.00 98.62 107 LEU A C 1
ATOM 785 O O . LEU A 1 107 ? 0.814 -4.258 11.077 1.00 98.62 107 LEU A O 1
ATOM 789 N N . VAL A 1 108 ? -1.324 -3.618 10.822 1.00 98.56 108 VAL A N 1
ATOM 790 C CA . VAL A 1 108 ? -1.855 -4.966 10.552 1.00 98.56 108 VAL A CA 1
ATOM 791 C C . VAL A 1 108 ? -1.204 -5.570 9.305 1.00 98.56 108 VAL A C 1
ATOM 793 O O . VAL A 1 108 ? -0.781 -6.719 9.340 1.00 98.56 108 VAL A O 1
ATOM 796 N N . ALA A 1 109 ? -1.039 -4.789 8.233 1.00 98.38 109 ALA A N 1
ATOM 797 C CA . ALA A 1 109 ? -0.343 -5.228 7.021 1.00 98.38 109 ALA A CA 1
ATOM 798 C C . ALA A 1 109 ? 1.169 -5.460 7.223 1.00 98.38 109 ALA A C 1
ATOM 800 O O . ALA A 1 109 ? 1.787 -6.196 6.457 1.00 98.38 109 ALA A O 1
ATOM 801 N N . ALA A 1 110 ? 1.785 -4.842 8.236 1.00 98.19 110 ALA A N 1
ATOM 802 C CA . ALA A 1 110 ? 3.180 -5.104 8.593 1.00 98.19 110 ALA A CA 1
ATOM 803 C C . ALA A 1 110 ? 3.329 -6.371 9.455 1.00 98.19 110 ALA A C 1
ATOM 805 O O . ALA A 1 110 ? 4.318 -7.095 9.318 1.00 98.19 110 ALA A O 1
ATOM 806 N N . HIS A 1 111 ? 2.342 -6.665 10.306 1.00 98.38 111 HIS A N 1
ATOM 807 C CA . HIS A 1 111 ? 2.313 -7.852 11.157 1.00 98.38 111 HIS A CA 1
ATOM 808 C C . HIS A 1 111 ? 2.201 -9.140 10.308 1.00 98.38 111 HIS A C 1
ATOM 810 O O . HIS A 1 111 ? 1.295 -9.227 9.481 1.00 98.38 111 HIS A O 1
ATOM 816 N N . PRO A 1 112 ? 3.041 -10.180 10.514 1.00 98.12 112 PRO A N 1
ATOM 817 C CA . PRO A 1 112 ? 3.005 -11.426 9.737 1.00 98.12 112 PRO A CA 1
ATOM 818 C C . PRO A 1 112 ? 1.623 -12.088 9.666 1.00 98.12 112 PRO A C 1
ATOM 820 O O . PRO A 1 112 ? 1.082 -12.264 8.579 1.00 98.12 112 PRO A O 1
ATOM 823 N N . ASP A 1 113 ? 1.020 -12.375 10.823 1.00 98.56 113 ASP A N 1
ATOM 824 C CA . ASP A 1 113 ? -0.331 -12.951 10.894 1.00 98.56 113 ASP A CA 1
ATOM 825 C C . ASP A 1 113 ? -1.407 -12.023 10.293 1.00 98.56 113 ASP A C 1
ATOM 827 O O . ASP A 1 113 ? -2.283 -12.478 9.558 1.00 98.56 113 ASP A O 1
ATOM 831 N N . GLY A 1 114 ? -1.306 -10.709 10.529 1.00 98.44 114 GLY A N 1
ATOM 832 C CA . GLY A 1 114 ? -2.241 -9.728 9.985 1.00 98.44 114 GLY A CA 1
ATOM 833 C C . GLY A 1 114 ? -2.225 -9.675 8.458 1.00 98.44 114 GLY A C 1
ATOM 834 O O . GLY A 1 114 ? -3.275 -9.750 7.825 1.00 98.44 114 GLY A O 1
ATOM 835 N N . ALA A 1 115 ? -1.041 -9.629 7.852 1.00 98.19 115 ALA A N 1
ATOM 836 C CA . ALA A 1 115 ? -0.867 -9.655 6.405 1.00 98.19 115 ALA A CA 1
ATOM 837 C C . ALA A 1 115 ? -1.430 -10.933 5.762 1.00 98.19 115 ALA A C 1
ATOM 839 O O . ALA A 1 115 ? -2.131 -10.862 4.752 1.00 98.19 115 ALA A O 1
ATOM 840 N N . SER A 1 116 ? -1.174 -12.092 6.375 1.00 98.25 116 SER A N 1
ATOM 841 C CA . SER A 1 116 ? -1.709 -13.382 5.922 1.00 98.25 116 SER A CA 1
ATOM 842 C C . SER A 1 116 ? -3.247 -13.391 5.908 1.00 98.25 116 SER A C 1
ATOM 844 O O . SER A 1 116 ? -3.891 -13.793 4.934 1.00 98.25 116 SER A O 1
ATOM 846 N N . LYS A 1 117 ? -3.861 -12.843 6.963 1.00 98.44 117 LYS A N 1
ATOM 847 C CA . LYS A 1 117 ? -5.320 -12.718 7.110 1.00 98.44 117 LYS A CA 1
ATOM 848 C C . LYS A 1 117 ? -5.952 -11.707 6.152 1.00 98.44 117 LYS A C 1
ATOM 850 O O . LYS A 1 117 ? -7.028 -11.973 5.616 1.00 98.44 117 LYS A O 1
ATOM 855 N N . LEU A 1 118 ? -5.278 -10.588 5.874 1.00 98.00 118 LEU A N 1
ATOM 856 C CA . LEU A 1 118 ? -5.714 -9.627 4.851 1.00 98.00 118 LEU A CA 1
ATOM 857 C C . LEU A 1 118 ? -5.730 -10.260 3.450 1.00 98.00 118 LEU A C 1
ATOM 859 O O . LEU A 1 118 ? -6.638 -9.986 2.670 1.00 98.00 118 LEU A O 1
ATOM 863 N N . GLY A 1 119 ? -4.772 -11.143 3.149 1.00 95.12 119 GLY A N 1
ATOM 864 C CA . GLY A 1 119 ? -4.715 -11.870 1.878 1.00 95.12 119 GLY A CA 1
ATOM 865 C C . GLY A 1 119 ? -5.814 -12.921 1.682 1.00 95.12 119 GLY A C 1
ATOM 866 O O . GLY A 1 119 ? -6.097 -13.301 0.551 1.00 95.12 119 GLY A O 1
ATOM 867 N N . SER A 1 120 ? -6.450 -13.382 2.764 1.00 94.75 120 SER A N 1
ATOM 868 C CA . SER A 1 120 ? -7.430 -14.483 2.759 1.00 94.75 120 SER A CA 1
ATOM 869 C C . SER A 1 120 ? -8.867 -14.048 3.067 1.00 94.75 120 SER A C 1
ATOM 871 O O . SER A 1 120 ? -9.738 -14.894 3.260 1.00 94.75 120 SER A O 1
ATOM 873 N N . SER A 1 121 ? -9.148 -12.740 3.093 1.00 93.31 121 SER A N 1
ATOM 874 C CA . SER A 1 121 ? -10.475 -12.194 3.428 1.00 93.31 121 SER A CA 1
ATOM 875 C C . SER A 1 121 ? -10.995 -12.605 4.815 1.00 93.31 121 SER A C 1
ATOM 877 O O . SER A 1 121 ? -12.197 -12.808 5.021 1.00 93.31 121 SER A O 1
ATOM 879 N N . PHE A 1 122 ? -10.090 -12.746 5.785 1.00 95.00 122 PHE A N 1
ATOM 880 C CA . PHE A 1 122 ? -10.417 -13.190 7.138 1.00 95.00 122 PHE A CA 1
ATOM 881 C C . PHE A 1 122 ? -11.449 -12.272 7.819 1.00 95.00 122 PHE A C 1
ATOM 883 O O . PHE A 1 122 ? -11.421 -11.051 7.664 1.00 95.00 122 PHE A O 1
ATOM 890 N N . ALA A 1 123 ? -12.398 -12.869 8.549 1.00 92.19 123 ALA A N 1
ATOM 891 C CA . ALA A 1 123 ? -13.569 -12.186 9.122 1.00 92.19 123 ALA A CA 1
ATOM 892 C C . ALA A 1 123 ? -14.399 -11.365 8.109 1.00 92.19 123 ALA A C 1
ATOM 894 O O . ALA A 1 123 ? -15.106 -10.422 8.471 1.00 92.19 123 ALA A O 1
ATOM 895 N N . GLY A 1 124 ? -14.318 -11.722 6.822 1.00 93.88 124 GLY A N 1
ATOM 896 C CA . GLY A 1 124 ? -15.004 -11.030 5.737 1.00 93.88 124 GLY A CA 1
ATOM 897 C C . GLY A 1 124 ? -14.406 -9.666 5.387 1.00 93.88 124 GLY A C 1
ATOM 898 O O . GLY A 1 124 ? -15.071 -8.915 4.674 1.00 93.88 124 GLY A O 1
ATOM 899 N N . LEU A 1 125 ? -13.212 -9.323 5.888 1.00 95.75 125 LEU A N 1
ATOM 900 C CA . LEU A 1 125 ? -12.486 -8.105 5.526 1.00 95.75 125 LEU A CA 1
ATOM 901 C C . LEU A 1 125 ? -11.799 -8.296 4.166 1.00 95.75 125 LEU A C 1
ATOM 903 O O . LEU A 1 125 ? -10.720 -8.876 4.084 1.00 95.75 125 LEU A O 1
ATOM 907 N N . ARG A 1 126 ? -12.426 -7.808 3.093 1.00 96.25 126 ARG A N 1
ATOM 908 C CA . ARG A 1 126 ? -11.995 -8.051 1.706 1.00 96.25 126 ARG A CA 1
ATOM 909 C C . ARG A 1 126 ? -11.212 -6.879 1.107 1.00 96.25 126 ARG A C 1
ATOM 911 O O . ARG A 1 126 ? -11.608 -6.314 0.100 1.00 96.25 126 ARG A O 1
ATOM 918 N N . VAL A 1 127 ? -10.078 -6.513 1.706 1.00 96.81 127 VAL A N 1
ATOM 919 C CA . VAL A 1 127 ? -9.266 -5.365 1.232 1.00 96.81 127 VAL A CA 1
ATOM 920 C C . VAL A 1 127 ? -8.585 -5.584 -0.123 1.00 96.81 127 VAL A C 1
ATOM 922 O O . VAL A 1 127 ? -8.083 -4.625 -0.700 1.00 96.81 127 VAL A O 1
ATOM 925 N N . LEU A 1 128 ? -8.520 -6.827 -0.612 1.00 96.50 128 LEU A N 1
ATOM 926 C CA . LEU A 1 128 ? -7.983 -7.145 -1.940 1.00 96.50 128 LEU A CA 1
ATOM 927 C C . LEU A 1 128 ? -9.070 -7.238 -3.016 1.00 96.50 128 LEU A C 1
ATOM 929 O O . LEU A 1 128 ? -8.746 -7.204 -4.196 1.00 96.50 128 LEU A O 1
ATOM 933 N N . ASP A 1 129 ? -10.344 -7.307 -2.630 1.00 96.31 129 ASP A N 1
ATOM 934 C CA . ASP A 1 129 ? -11.470 -7.239 -3.557 1.00 96.31 129 ASP A CA 1
ATOM 935 C C . ASP A 1 129 ? -11.802 -5.763 -3.795 1.00 96.31 129 ASP A C 1
ATOM 937 O O . ASP A 1 129 ? -12.444 -5.118 -2.972 1.00 96.31 129 ASP A O 1
ATOM 941 N N . MET A 1 130 ? -11.337 -5.210 -4.911 1.00 95.75 130 MET A N 1
ATOM 942 C CA . MET A 1 130 ? -11.520 -3.807 -5.288 1.00 95.75 130 MET A CA 1
ATOM 943 C C . MET A 1 130 ? -12.993 -3.443 -5.521 1.00 95.75 130 MET A C 1
ATOM 945 O O . MET A 1 130 ? -13.323 -2.262 -5.580 1.00 95.75 130 MET A O 1
ATOM 949 N N . THR A 1 131 ? -13.883 -4.437 -5.622 1.00 94.88 131 THR A N 1
ATOM 950 C CA . THR A 1 131 ? -15.338 -4.227 -5.686 1.00 94.88 131 THR A CA 1
ATOM 951 C C . THR A 1 131 ? -15.992 -4.169 -4.304 1.00 94.88 131 THR A C 1
ATOM 953 O O . THR A 1 131 ? -17.149 -3.761 -4.175 1.00 94.88 131 THR A O 1
ATOM 956 N N . ALA A 1 132 ? -15.270 -4.573 -3.255 1.00 96.00 132 ALA A N 1
ATOM 957 C CA . ALA A 1 132 ? -15.783 -4.595 -1.900 1.00 96.00 132 ALA A CA 1
ATOM 958 C C . ALA A 1 132 ? -15.700 -3.199 -1.249 1.00 96.00 132 ALA A C 1
ATOM 960 O O . ALA A 1 132 ? -14.707 -2.487 -1.427 1.00 96.00 132 ALA A O 1
ATOM 961 N N . PRO A 1 133 ? -16.697 -2.805 -0.431 1.00 95.44 133 PRO A N 1
ATOM 962 C CA . PRO A 1 133 ? -16.683 -1.518 0.268 1.00 95.44 133 PRO A CA 1
ATOM 963 C C . PRO A 1 133 ? -15.427 -1.296 1.117 1.00 95.44 133 PRO A C 1
ATOM 965 O O . PRO A 1 133 ? -14.941 -0.175 1.232 1.00 95.44 133 PRO A O 1
ATOM 968 N N . GLU A 1 134 ? -14.863 -2.367 1.679 1.00 95.31 134 GLU A N 1
ATOM 969 C CA . GLU A 1 134 ? -13.667 -2.309 2.517 1.00 95.31 134 GLU A CA 1
ATOM 970 C C . GLU A 1 134 ? -12.402 -1.888 1.753 1.00 95.31 134 GLU A C 1
ATOM 972 O O . GLU A 1 134 ? -11.438 -1.460 2.385 1.00 95.31 134 GLU A O 1
ATOM 977 N N . ALA A 1 135 ? -12.387 -1.990 0.419 1.00 96.38 135 ALA A N 1
ATOM 978 C CA . ALA A 1 135 ? -11.283 -1.542 -0.429 1.00 96.38 135 ALA A CA 1
ATOM 979 C C . ALA A 1 135 ? -11.470 -0.110 -0.967 1.00 96.38 135 ALA A C 1
ATOM 981 O O . ALA A 1 135 ? -10.515 0.479 -1.477 1.00 96.38 135 ALA A O 1
ATOM 982 N N . ALA A 1 136 ? -12.659 0.490 -0.812 1.00 96.00 136 ALA A N 1
ATOM 983 C CA . ALA A 1 136 ? -12.994 1.796 -1.389 1.00 96.00 136 ALA A CA 1
ATOM 984 C C . ALA A 1 136 ? -12.084 2.938 -0.903 1.00 96.00 136 ALA A C 1
ATOM 986 O O . ALA A 1 136 ? -11.908 3.940 -1.593 1.00 96.00 136 ALA A O 1
ATOM 987 N N . PHE A 1 137 ? -11.443 2.803 0.265 1.00 96.06 137 PHE A N 1
ATOM 988 C CA . PHE A 1 137 ? -10.483 3.806 0.729 1.00 96.06 137 PHE A CA 1
ATOM 989 C C . PHE A 1 137 ? -9.274 3.950 -0.209 1.00 96.06 137 PHE A C 1
ATOM 991 O O . PHE A 1 137 ? -8.687 5.026 -0.246 1.00 96.06 137 PHE A O 1
ATOM 998 N N . LEU A 1 138 ? -8.893 2.907 -0.961 1.00 96.50 138 LEU A N 1
ATOM 999 C CA . LEU A 1 138 ? -7.770 2.965 -1.903 1.00 96.50 138 LEU A CA 1
ATOM 1000 C C . LEU A 1 138 ? -8.099 3.860 -3.098 1.00 96.50 138 LEU A C 1
ATOM 1002 O O . LEU A 1 138 ? -7.283 4.700 -3.473 1.00 96.50 138 LEU A O 1
ATOM 1006 N N . THR A 1 139 ? -9.302 3.725 -3.657 1.00 94.81 139 THR A N 1
ATOM 1007 C CA . THR A 1 139 ? -9.775 4.587 -4.746 1.00 94.81 139 THR A CA 1
ATOM 1008 C C . THR A 1 139 ? -10.033 5.999 -4.236 1.00 94.81 139 THR A C 1
ATOM 1010 O O . THR A 1 139 ? -9.506 6.952 -4.804 1.00 94.81 139 THR A O 1
ATOM 1013 N N . ASN A 1 140 ? -10.717 6.145 -3.097 1.00 95.19 140 ASN A N 1
ATOM 1014 C CA . ASN A 1 140 ? -11.006 7.454 -2.504 1.00 95.19 140 ASN A CA 1
ATOM 1015 C C . ASN A 1 140 ? -9.722 8.210 -2.133 1.00 95.19 140 ASN A C 1
ATOM 1017 O O . ASN A 1 140 ? -9.671 9.428 -2.225 1.00 95.19 140 ASN A O 1
ATOM 1021 N N . ALA A 1 141 ? -8.660 7.510 -1.721 1.00 95.81 141 ALA A N 1
ATOM 1022 C CA . ALA A 1 141 ? -7.366 8.122 -1.424 1.00 95.81 141 ALA A CA 1
ATOM 1023 C C . ALA A 1 141 ? -6.659 8.692 -2.665 1.00 95.81 141 ALA A C 1
ATOM 1025 O O . ALA A 1 141 ? -5.773 9.530 -2.517 1.00 95.81 141 ALA A O 1
ATOM 1026 N N . SER A 1 142 ? -7.019 8.256 -3.874 1.00 93.12 142 SER A N 1
ATOM 1027 C CA . SER A 1 142 ? -6.460 8.807 -5.114 1.00 93.12 142 SER A CA 1
ATOM 1028 C C . SER A 1 142 ? -7.130 10.120 -5.541 1.00 93.12 142 SER A C 1
ATOM 1030 O O . SER A 1 142 ? -6.572 10.862 -6.352 1.00 93.12 142 SER A O 1
ATOM 1032 N N . ASP A 1 143 ? -8.284 10.456 -4.954 1.00 93.00 143 ASP A N 1
ATOM 1033 C CA . ASP A 1 143 ? -9.006 11.676 -5.289 1.00 93.00 143 ASP A CA 1
ATOM 1034 C C . ASP A 1 143 ? -8.232 12.929 -4.863 1.00 93.00 143 ASP A C 1
ATOM 1036 O O . ASP A 1 143 ? -7.717 13.041 -3.745 1.00 93.00 143 ASP A O 1
ATOM 1040 N N . LYS A 1 144 ? -8.235 13.947 -5.733 1.00 88.75 144 LYS A N 1
ATOM 1041 C CA . LYS A 1 144 ? -7.589 15.249 -5.470 1.00 88.75 144 LYS A CA 1
ATOM 1042 C C . LYS A 1 144 ? -8.158 15.966 -4.238 1.00 88.75 144 LYS A C 1
ATOM 1044 O O . LYS A 1 144 ? -7.474 16.804 -3.659 1.00 88.75 144 LYS A O 1
ATOM 1049 N N . GLY A 1 145 ? -9.401 15.657 -3.863 1.00 91.31 145 GLY A N 1
ATOM 1050 C CA . GLY A 1 145 ? -10.076 16.199 -2.681 1.00 91.31 145 GLY A CA 1
ATOM 1051 C C . GLY A 1 145 ? -9.892 15.370 -1.408 1.00 91.31 145 GLY A C 1
ATOM 1052 O O . GLY A 1 145 ? -10.375 15.778 -0.353 1.00 91.31 145 GLY A O 1
ATOM 1053 N N . ALA A 1 146 ? -9.225 14.214 -1.479 1.00 94.56 146 ALA A N 1
ATOM 1054 C CA . ALA A 1 146 ? -9.050 13.353 -0.320 1.00 94.56 146 ALA A CA 1
ATOM 1055 C C . ALA A 1 146 ? -8.170 14.030 0.746 1.00 94.56 146 ALA A C 1
ATOM 1057 O O . ALA A 1 146 ? -7.153 14.646 0.412 1.00 94.56 146 ALA A O 1
ATOM 1058 N N . PRO A 1 147 ? -8.494 13.893 2.045 1.00 95.62 147 PRO A N 1
ATOM 1059 C CA . PRO A 1 147 ? -7.640 14.410 3.102 1.00 95.62 147 PRO A CA 1
ATOM 1060 C C . PRO A 1 147 ? -6.241 13.795 3.024 1.00 95.62 147 PRO A C 1
ATOM 1062 O O . PRO A 1 147 ? -6.085 12.576 2.981 1.00 95.62 147 PRO A O 1
ATOM 1065 N N . MET A 1 148 ? -5.207 14.630 3.092 1.00 95.44 148 MET A N 1
ATOM 1066 C CA . MET A 1 148 ? -3.809 14.189 3.023 1.00 95.44 148 MET A CA 1
ATOM 1067 C C . MET A 1 148 ? -3.455 13.025 3.980 1.00 95.44 148 MET A C 1
ATOM 1069 O O . MET A 1 148 ? -2.717 12.132 3.558 1.00 95.44 148 MET A O 1
ATOM 1073 N N . PRO A 1 149 ? -3.958 12.956 5.236 1.00 96.75 149 PRO A N 1
ATOM 1074 C CA . PRO A 1 149 ? -3.719 11.795 6.097 1.00 96.75 149 PRO A CA 1
ATOM 1075 C C . PRO A 1 149 ? -4.235 10.474 5.510 1.00 96.75 149 PRO A C 1
ATOM 1077 O O . PRO A 1 149 ? -3.568 9.453 5.653 1.00 96.75 149 PRO A O 1
ATOM 1080 N N . VAL A 1 150 ? -5.375 10.494 4.813 1.00 97.25 150 VAL A N 1
ATOM 1081 C CA . VAL A 1 150 ? -5.953 9.318 4.140 1.00 97.25 150 VAL A CA 1
ATOM 1082 C C . VAL A 1 150 ? -5.048 8.879 2.994 1.00 97.25 150 VAL A C 1
ATOM 1084 O O . VAL A 1 150 ? -4.667 7.713 2.941 1.00 97.25 150 VAL A O 1
ATOM 1087 N N . GLN A 1 151 ? -4.626 9.825 2.147 1.00 96.94 151 GLN A N 1
ATOM 1088 C CA . GLN A 1 151 ? -3.696 9.570 1.039 1.00 96.94 151 GLN A CA 1
ATOM 1089 C C . GLN A 1 151 ? -2.400 8.919 1.543 1.00 96.94 151 GLN A C 1
ATOM 1091 O O . GLN A 1 151 ? -1.972 7.870 1.060 1.00 96.94 151 GLN A O 1
ATOM 1096 N N . LEU A 1 152 ? -1.796 9.511 2.579 1.00 97.12 152 LEU A N 1
ATOM 1097 C CA . LEU A 1 152 ? -0.552 9.016 3.157 1.00 97.12 152 LEU A CA 1
ATOM 1098 C C . LEU A 1 152 ? -0.717 7.627 3.788 1.00 97.12 152 LEU A C 1
ATOM 1100 O O . LEU A 1 152 ? 0.153 6.774 3.608 1.00 97.12 152 LEU A O 1
ATOM 1104 N N . MET A 1 153 ? -1.794 7.387 4.543 1.00 98.12 153 MET A N 1
ATOM 1105 C CA . MET A 1 153 ? -2.009 6.087 5.187 1.00 98.12 153 MET A CA 1
ATOM 1106 C C . MET A 1 153 ? -2.339 4.991 4.175 1.00 98.12 153 MET A C 1
ATOM 1108 O O . MET A 1 153 ? -1.803 3.893 4.313 1.00 98.12 153 MET A O 1
ATOM 1112 N N . ALA A 1 154 ? -3.113 5.283 3.126 1.00 98.19 154 ALA A N 1
ATOM 1113 C CA . ALA A 1 154 ? -3.387 4.336 2.046 1.00 98.19 154 ALA A CA 1
ATOM 1114 C C . ALA A 1 154 ? -2.094 3.893 1.340 1.00 98.19 154 ALA A C 1
ATOM 1116 O O . ALA A 1 154 ? -1.862 2.695 1.158 1.00 98.19 154 ALA A O 1
ATOM 1117 N N . LEU A 1 155 ? -1.191 4.832 1.032 1.00 98.38 155 LEU A N 1
ATOM 1118 C CA . LEU A 1 155 ? 0.120 4.518 0.453 1.00 98.38 155 LEU A CA 1
ATOM 1119 C C . LEU A 1 155 ? 0.985 3.658 1.384 1.00 98.38 155 LEU A C 1
ATOM 1121 O O . LEU A 1 155 ? 1.587 2.676 0.947 1.00 98.38 155 LEU A O 1
ATOM 1125 N N . ARG A 1 156 ? 1.046 3.998 2.677 1.00 98.31 156 ARG A N 1
ATOM 1126 C CA . ARG A 1 156 ? 1.840 3.245 3.665 1.00 98.31 156 ARG A CA 1
ATOM 1127 C C . ARG A 1 156 ? 1.290 1.843 3.909 1.00 98.31 156 ARG A C 1
ATOM 1129 O O . ARG A 1 156 ? 2.076 0.901 3.998 1.00 98.31 156 ARG A O 1
ATOM 1136 N N . PHE A 1 157 ? -0.033 1.707 3.989 1.00 98.56 157 PHE A N 1
ATOM 1137 C CA . PHE A 1 157 ? -0.715 0.416 4.031 1.00 98.56 157 PHE A CA 1
ATOM 1138 C C . PHE A 1 157 ? -0.321 -0.434 2.824 1.00 98.56 157 PHE A C 1
ATOM 1140 O O . PHE A 1 157 ? 0.161 -1.549 2.996 1.00 98.56 157 PHE A O 1
ATOM 1147 N N . SER A 1 158 ? -0.420 0.133 1.622 1.00 98.56 158 SER A N 1
ATOM 1148 C CA . SER A 1 158 ? -0.096 -0.550 0.366 1.00 98.56 158 SER A CA 1
ATOM 1149 C C . SER A 1 158 ? 1.371 -0.983 0.297 1.00 98.56 158 SER A C 1
ATOM 1151 O O . SER A 1 158 ? 1.678 -2.094 -0.130 1.00 98.56 158 SER A O 1
ATOM 1153 N N . CYS A 1 159 ? 2.294 -0.148 0.784 1.00 98.69 159 CYS A N 1
ATOM 1154 C CA . CYS A 1 159 ? 3.704 -0.521 0.882 1.00 98.69 159 CYS A CA 1
ATOM 1155 C C . CYS A 1 159 ? 3.901 -1.740 1.791 1.00 98.69 159 CYS A C 1
ATOM 1157 O O . CYS A 1 159 ? 4.566 -2.691 1.388 1.00 98.69 159 CYS A O 1
ATOM 1159 N N . ASN A 1 160 ? 3.295 -1.741 2.983 1.00 98.56 160 ASN A N 1
ATOM 1160 C CA . ASN A 1 160 ? 3.398 -2.859 3.925 1.00 98.56 160 ASN A CA 1
ATOM 1161 C C . ASN A 1 160 ? 2.735 -4.131 3.383 1.00 98.56 160 ASN A C 1
ATOM 1163 O O . ASN A 1 160 ? 3.313 -5.212 3.504 1.00 98.56 160 ASN A O 1
ATOM 1167 N N . LEU A 1 161 ? 1.590 -3.985 2.711 1.00 98.12 161 LEU A N 1
ATOM 1168 C CA . LEU A 1 161 ? 0.875 -5.064 2.038 1.00 98.12 161 LEU A CA 1
ATOM 1169 C C . LEU A 1 161 ? 1.764 -5.765 1.002 1.00 98.12 161 LEU A C 1
ATOM 1171 O O . LEU A 1 161 ? 1.810 -6.991 0.962 1.00 98.12 161 LEU A O 1
ATOM 1175 N N . LEU A 1 162 ? 2.516 -5.010 0.196 1.00 98.19 162 LEU A N 1
ATOM 1176 C CA . LEU A 1 162 ? 3.456 -5.593 -0.765 1.00 98.19 162 LEU A CA 1
ATOM 1177 C C . LEU A 1 162 ? 4.764 -6.053 -0.119 1.00 98.19 162 LEU A C 1
ATOM 1179 O O . LEU A 1 162 ? 5.431 -6.931 -0.650 1.00 98.19 162 LEU A O 1
ATOM 1183 N N . ALA A 1 163 ? 5.164 -5.497 1.019 1.00 97.56 163 ALA A N 1
ATOM 1184 C CA . ALA A 1 163 ? 6.412 -5.880 1.664 1.00 97.56 163 ALA A CA 1
ATOM 1185 C C . ALA A 1 163 ? 6.313 -7.210 2.426 1.00 97.56 163 ALA A C 1
ATOM 1187 O O . ALA A 1 163 ? 7.310 -7.933 2.546 1.00 97.56 163 ALA A O 1
ATOM 1188 N N . ASN A 1 164 ? 5.127 -7.559 2.925 1.00 97.31 164 ASN A N 1
ATOM 1189 C CA . ASN A 1 164 ? 4.881 -8.841 3.568 1.00 97.31 164 ASN A CA 1
ATOM 1190 C C . ASN A 1 164 ? 4.639 -9.952 2.530 1.00 97.31 164 ASN A C 1
ATOM 1192 O O . ASN A 1 164 ? 3.964 -9.743 1.526 1.00 97.31 164 ASN A O 1
ATOM 1196 N N . ARG A 1 165 ? 5.235 -11.132 2.750 1.00 96.00 165 ARG A N 1
ATOM 1197 C CA . ARG A 1 165 ? 5.232 -12.240 1.784 1.00 96.00 165 ARG A CA 1
ATOM 1198 C C . ARG A 1 165 ? 3.823 -12.740 1.476 1.00 96.00 165 ARG A C 1
ATOM 1200 O O . ARG A 1 165 ? 3.515 -12.935 0.301 1.00 96.00 165 ARG A O 1
ATOM 1207 N N . ASP A 1 166 ? 2.998 -12.948 2.495 1.00 96.50 166 ASP A N 1
ATOM 1208 C CA . ASP A 1 166 ? 1.714 -13.635 2.329 1.00 96.50 166 ASP A CA 1
ATOM 1209 C C . ASP A 1 166 ? 0.706 -12.736 1.607 1.00 96.50 166 ASP A C 1
ATOM 1211 O O . ASP A 1 166 ? 0.141 -13.127 0.585 1.00 96.50 166 ASP A O 1
ATOM 1215 N N . SER A 1 167 ? 0.560 -11.486 2.055 1.00 97.56 167 SER A N 1
ATOM 1216 C CA . SER A 1 167 ? -0.298 -10.507 1.381 1.00 97.56 167 SER A CA 1
ATOM 1217 C C . SER A 1 167 ? 0.198 -10.161 -0.020 1.00 97.56 167 SER A C 1
ATOM 1219 O O . SER A 1 167 ? -0.615 -10.047 -0.934 1.00 97.56 167 SER A O 1
ATOM 1221 N N . ARG A 1 168 ? 1.516 -10.053 -0.239 1.00 97.38 168 ARG A N 1
ATOM 1222 C CA . ARG A 1 168 ? 2.074 -9.863 -1.587 1.00 97.38 168 ARG A CA 1
ATOM 1223 C C . ARG A 1 168 ? 1.729 -11.026 -2.509 1.00 97.38 168 ARG A C 1
ATOM 1225 O O . ARG A 1 168 ? 1.359 -10.794 -3.654 1.00 97.38 168 ARG A O 1
ATOM 1232 N N . THR A 1 169 ? 1.835 -12.259 -2.015 1.00 96.81 169 THR A N 1
ATOM 1233 C CA . THR A 1 169 ? 1.478 -13.462 -2.780 1.00 96.81 169 THR A CA 1
ATOM 1234 C C . THR A 1 169 ? 0.002 -13.435 -3.163 1.00 96.81 169 THR A C 1
ATOM 1236 O O . THR A 1 169 ? -0.327 -13.722 -4.313 1.00 96.81 169 THR A O 1
ATOM 1239 N N . ALA A 1 170 ? -0.878 -13.027 -2.246 1.00 97.06 170 ALA A N 1
ATOM 1240 C CA . ALA A 1 170 ? -2.301 -12.863 -2.528 1.00 97.06 170 ALA A CA 1
ATOM 1241 C C . ALA A 1 170 ? -2.559 -11.775 -3.590 1.00 97.06 170 ALA A C 1
ATOM 1243 O O . ALA A 1 170 ? -3.240 -12.046 -4.578 1.00 97.06 170 ALA A O 1
ATOM 1244 N N . VAL A 1 171 ? -1.939 -10.593 -3.456 1.00 97.38 171 VAL A N 1
ATOM 1245 C CA . VAL A 1 171 ? -2.029 -9.505 -4.450 1.00 97.38 171 VAL A CA 1
ATOM 1246 C C . VAL A 1 171 ? -1.559 -9.972 -5.828 1.00 97.38 171 VAL A C 1
ATOM 1248 O O . VAL A 1 171 ? -2.258 -9.766 -6.817 1.00 97.38 171 VAL A O 1
ATOM 1251 N N . ALA A 1 172 ? -0.394 -10.620 -5.905 1.00 96.62 172 ALA A N 1
ATOM 1252 C CA . ALA A 1 172 ? 0.167 -11.098 -7.164 1.00 96.62 172 ALA A CA 1
ATOM 1253 C C . ALA A 1 172 ? -0.701 -12.193 -7.800 1.00 96.62 172 ALA A C 1
ATOM 1255 O O . ALA A 1 172 ? -0.943 -12.167 -9.003 1.00 96.62 172 ALA A O 1
ATOM 1256 N N . THR A 1 173 ? -1.221 -13.123 -6.997 1.00 95.50 173 THR A N 1
ATOM 1257 C CA . THR A 1 173 ? -2.112 -14.189 -7.476 1.00 95.50 173 THR A CA 1
ATOM 1258 C C . THR A 1 173 ? -3.405 -13.612 -8.045 1.00 95.50 173 THR A C 1
ATOM 1260 O O . THR A 1 173 ? -3.819 -13.999 -9.137 1.00 95.50 173 THR A O 1
ATOM 1263 N N . GLN A 1 174 ? -4.016 -12.646 -7.355 1.00 94.88 174 GLN A N 1
ATOM 1264 C CA . GLN A 1 174 ? -5.228 -11.989 -7.837 1.00 94.88 174 GLN A CA 1
ATOM 1265 C C . GLN A 1 174 ? -4.964 -11.154 -9.097 1.00 94.88 174 GLN A C 1
ATOM 1267 O O . GLN A 1 174 ? -5.730 -11.226 -10.053 1.00 94.88 174 GLN A O 1
ATOM 1272 N N . ALA A 1 175 ? -3.840 -10.435 -9.158 1.00 94.44 175 ALA A N 1
ATOM 1273 C CA . ALA A 1 175 ? -3.441 -9.706 -10.360 1.00 94.44 175 ALA A CA 1
ATOM 1274 C C . ALA A 1 175 ? -3.162 -10.644 -11.555 1.00 94.44 175 ALA A C 1
ATOM 1276 O O . ALA A 1 175 ? -3.463 -10.297 -12.698 1.00 94.44 175 ALA A O 1
ATOM 1277 N N . ALA A 1 176 ? -2.620 -11.842 -11.309 1.00 93.69 176 ALA A N 1
ATOM 1278 C CA . ALA A 1 176 ? -2.368 -12.847 -12.342 1.00 93.69 176 ALA A CA 1
ATOM 1279 C C . ALA A 1 176 ? -3.653 -13.488 -12.892 1.00 93.69 176 ALA A C 1
ATOM 1281 O O . ALA A 1 176 ? -3.662 -13.928 -14.043 1.00 93.69 176 ALA A O 1
ATOM 1282 N N . ALA A 1 177 ? -4.737 -13.515 -12.105 1.00 93.06 177 ALA A N 1
ATOM 1283 C CA . ALA A 1 177 ? -6.031 -14.048 -12.536 1.00 93.06 177 ALA A CA 1
ATOM 1284 C C . ALA A 1 177 ? -6.618 -13.279 -13.736 1.00 93.06 177 ALA A C 1
ATOM 1286 O O . ALA A 1 177 ? -7.360 -13.854 -14.530 1.00 93.06 177 ALA A O 1
ATOM 1287 N N . GLY A 1 178 ? -6.229 -12.011 -13.919 1.00 87.06 178 GLY A N 1
ATOM 1288 C CA . GLY A 1 178 ? -6.547 -11.230 -15.116 1.00 87.06 178 GLY A CA 1
ATOM 1289 C C . GLY A 1 178 ? -7.930 -10.578 -15.123 1.00 87.06 178 GLY A C 1
ATOM 1290 O O . GLY A 1 178 ? -8.355 -10.119 -16.179 1.00 87.06 178 GLY A O 1
ATOM 1291 N N . ASP A 1 179 ? -8.616 -10.516 -13.981 1.00 92.44 179 ASP A N 1
ATOM 1292 C CA . ASP A 1 179 ? -9.796 -9.665 -13.809 1.00 92.44 179 ASP A CA 1
ATOM 1293 C C . ASP A 1 179 ? -9.342 -8.209 -13.635 1.00 92.44 179 ASP A C 1
ATOM 1295 O O . ASP A 1 179 ? -8.909 -7.805 -12.557 1.00 92.44 179 ASP A O 1
ATOM 1299 N N . GLU A 1 180 ? -9.380 -7.433 -14.719 1.00 89.06 180 GLU A N 1
ATOM 1300 C CA . GLU A 1 180 ? -8.932 -6.035 -14.722 1.00 89.06 180 GLU A CA 1
ATOM 1301 C C . GLU A 1 180 ? -9.768 -5.143 -13.795 1.00 89.06 180 GLU A C 1
ATOM 1303 O O . GLU A 1 180 ? -9.215 -4.233 -13.178 1.00 89.06 180 GLU A O 1
ATOM 1308 N N . ALA A 1 181 ? -11.067 -5.424 -13.644 1.00 89.56 181 ALA A N 1
ATOM 1309 C CA . ALA A 1 181 ? -11.952 -4.649 -12.774 1.00 89.56 181 ALA A CA 1
ATOM 1310 C C . ALA A 1 181 ? -11.655 -4.891 -11.287 1.00 89.56 181 ALA A C 1
ATOM 1312 O O . ALA A 1 181 ? -11.898 -4.018 -10.455 1.00 89.56 181 ALA A O 1
ATOM 1313 N N . ASN A 1 182 ? -11.101 -6.060 -10.959 1.00 93.62 182 ASN A N 1
ATOM 1314 C CA . ASN A 1 182 ? -10.766 -6.461 -9.599 1.00 93.62 182 ASN A CA 1
ATOM 1315 C C . ASN A 1 182 ? -9.260 -6.687 -9.392 1.00 93.62 182 ASN A C 1
ATOM 1317 O O . ASN A 1 182 ? -8.848 -7.564 -8.626 1.00 93.62 182 ASN A O 1
ATOM 1321 N N . ASN A 1 183 ? -8.420 -5.923 -10.095 1.00 95.12 183 ASN A N 1
ATOM 1322 C CA . ASN A 1 183 ? -6.973 -6.066 -10.014 1.00 95.12 183 ASN A CA 1
ATOM 1323 C C . ASN A 1 183 ? -6.384 -5.152 -8.921 1.00 95.12 183 ASN A C 1
ATOM 1325 O O . ASN A 1 183 ? -6.217 -3.950 -9.159 1.00 95.12 183 ASN A O 1
ATOM 1329 N N . PRO A 1 184 ? -5.997 -5.687 -7.744 1.00 96.25 184 PRO A N 1
ATOM 1330 C CA . PRO A 1 184 ? -5.440 -4.868 -6.673 1.00 96.25 184 PRO A CA 1
ATOM 1331 C C . PRO A 1 184 ? -4.154 -4.157 -7.105 1.00 96.25 184 PRO A C 1
ATOM 1333 O O . PRO A 1 184 ? -3.949 -3.001 -6.751 1.00 96.25 184 PRO A O 1
ATOM 1336 N N . LEU A 1 185 ? -3.298 -4.797 -7.908 1.00 96.44 185 LEU A N 1
ATOM 1337 C CA . LEU A 1 185 ? -2.032 -4.199 -8.336 1.00 96.44 185 LEU A CA 1
ATOM 1338 C C . LEU A 1 185 ? -2.250 -2.985 -9.252 1.00 96.44 185 LEU A C 1
ATOM 1340 O O . LEU A 1 185 ? -1.549 -1.981 -9.107 1.00 96.44 185 LEU A O 1
ATOM 1344 N N . SER A 1 186 ? -3.255 -3.034 -10.129 1.00 95.62 186 SER A N 1
ATOM 1345 C CA . SER A 1 186 ? -3.648 -1.887 -10.955 1.00 95.62 186 SER A CA 1
ATOM 1346 C C . SER A 1 186 ? -4.160 -0.724 -10.104 1.00 95.62 186 SER A C 1
ATOM 1348 O O . SER A 1 186 ? -3.705 0.403 -10.298 1.00 95.62 186 SER A O 1
ATOM 1350 N N . THR A 1 187 ? -5.012 -0.987 -9.107 1.00 96.62 187 THR A N 1
ATOM 1351 C CA . THR A 1 187 ? -5.492 0.045 -8.169 1.00 96.62 187 THR A CA 1
ATOM 1352 C C . THR A 1 187 ? -4.348 0.669 -7.370 1.00 96.62 187 THR A C 1
ATOM 1354 O O . THR A 1 187 ? -4.272 1.891 -7.249 1.00 96.62 187 THR A O 1
ATOM 1357 N N . LEU A 1 188 ? -3.412 -0.143 -6.863 1.00 97.62 188 LEU A N 1
ATOM 1358 C CA . LEU A 1 188 ? -2.240 0.358 -6.136 1.00 97.62 188 LEU A CA 1
ATOM 1359 C C . LEU A 1 188 ? -1.330 1.215 -7.025 1.00 97.62 188 LEU A C 1
ATOM 1361 O O . LEU A 1 188 ? -0.800 2.230 -6.569 1.00 97.62 188 LEU A O 1
ATOM 1365 N N . THR A 1 189 ? -1.167 0.828 -8.290 1.00 96.75 189 THR A N 1
ATOM 1366 C CA . THR A 1 189 ? -0.380 1.596 -9.260 1.00 96.75 189 THR A CA 1
ATOM 1367 C C . THR A 1 189 ? -1.052 2.928 -9.585 1.00 96.75 189 THR A C 1
ATOM 1369 O O . THR A 1 189 ? -0.381 3.959 -9.585 1.00 96.75 189 THR A O 1
ATOM 1372 N N . ALA A 1 190 ? -2.374 2.938 -9.780 1.00 95.50 190 ALA A N 1
ATOM 1373 C CA . ALA A 1 190 ? -3.147 4.158 -10.007 1.00 95.50 190 ALA A CA 1
ATOM 1374 C C . ALA A 1 190 ? -3.093 5.114 -8.801 1.00 95.50 190 ALA A C 1
ATOM 1376 O O . ALA A 1 190 ? -2.866 6.311 -8.976 1.00 95.50 190 ALA A O 1
ATOM 1377 N N . LEU A 1 191 ? -3.215 4.584 -7.578 1.00 95.94 191 LEU A N 1
ATOM 1378 C CA . LEU A 1 191 ? -3.049 5.352 -6.341 1.00 95.94 191 LEU A CA 1
ATOM 1379 C C . LEU A 1 191 ? -1.667 6.016 -6.276 1.00 95.94 191 LEU A C 1
ATOM 1381 O O . LEU A 1 191 ? -1.562 7.204 -5.971 1.00 95.94 191 LEU A O 1
ATOM 1385 N N . ALA A 1 192 ? -0.603 5.262 -6.569 1.00 96.00 192 ALA A N 1
ATOM 1386 C CA . ALA A 1 192 ? 0.749 5.806 -6.582 1.00 96.00 192 ALA A CA 1
ATOM 1387 C C . ALA A 1 192 ? 0.910 6.892 -7.657 1.00 96.00 192 ALA A C 1
ATOM 1389 O O . ALA A 1 192 ? 1.407 7.973 -7.347 1.00 96.00 192 ALA A O 1
ATOM 1390 N N . ALA A 1 193 ? 0.437 6.635 -8.881 1.00 93.44 193 ALA A N 1
ATOM 1391 C CA . ALA A 1 193 ? 0.513 7.566 -10.004 1.00 93.44 193 ALA A CA 1
ATOM 1392 C C . ALA A 1 193 ? -0.147 8.912 -9.670 1.00 93.44 193 ALA A C 1
ATOM 1394 O O . ALA A 1 193 ? 0.518 9.950 -9.720 1.00 93.44 193 ALA A O 1
ATOM 1395 N N . ALA A 1 194 ? -1.410 8.882 -9.229 1.00 92.12 194 ALA A N 1
ATOM 1396 C CA . ALA A 1 194 ? -2.186 10.074 -8.885 1.00 92.12 194 ALA A CA 1
ATOM 1397 C C . ALA A 1 194 ? -1.490 10.937 -7.818 1.00 92.12 194 ALA A C 1
ATOM 1399 O O . ALA A 1 194 ? -1.480 12.168 -7.896 1.00 92.12 194 ALA A O 1
ATOM 1400 N N . LEU A 1 195 ? -0.858 10.291 -6.835 1.00 90.50 195 LEU A N 1
ATOM 1401 C CA . LEU A 1 195 ? -0.195 10.965 -5.718 1.00 90.50 195 LEU A CA 1
ATOM 1402 C C . LEU A 1 195 ? 1.259 11.368 -6.017 1.00 90.50 195 LEU A C 1
ATOM 1404 O O . LEU A 1 195 ? 1.829 12.175 -5.279 1.00 90.50 195 LEU A O 1
ATOM 1408 N N . THR A 1 196 ? 1.843 10.875 -7.113 1.00 87.88 196 THR A N 1
ATOM 1409 C CA . THR A 1 196 ? 3.098 11.398 -7.680 1.00 87.88 196 THR A CA 1
ATOM 1410 C C . THR A 1 196 ? 2.889 12.522 -8.699 1.00 87.88 196 THR A C 1
ATOM 1412 O O . THR A 1 196 ? 3.763 13.372 -8.841 1.00 87.88 196 THR A O 1
ATOM 1415 N N . GLU A 1 197 ? 1.739 12.584 -9.379 1.00 83.69 197 GLU A N 1
ATOM 1416 C CA . GLU A 1 197 ? 1.461 13.583 -10.425 1.00 83.69 197 GLU A CA 1
ATOM 1417 C C . GLU A 1 197 ? 1.271 15.004 -9.870 1.00 83.69 197 GLU A C 1
ATOM 1419 O O . GLU A 1 197 ? 1.599 15.983 -10.539 1.00 83.69 197 GLU A O 1
ATOM 1424 N N . GLY A 1 198 ? 0.771 15.148 -8.636 1.00 70.25 198 GLY A N 1
ATOM 1425 C CA . GLY A 1 198 ? 0.299 16.430 -8.087 1.00 70.25 198 GLY A CA 1
ATOM 1426 C C . GLY A 1 198 ? 1.341 17.559 -7.928 1.00 70.25 198 GLY A C 1
ATOM 1427 O O . GLY A 1 198 ? 1.008 18.630 -7.410 1.00 70.25 198 GLY A O 1
ATOM 1428 N N . GLY A 1 199 ? 2.584 17.364 -8.377 1.00 61.66 199 GLY A N 1
ATOM 1429 C CA . GLY A 1 199 ? 3.591 18.415 -8.527 1.00 61.66 199 GLY A CA 1
ATOM 1430 C C . GLY A 1 199 ? 3.991 19.084 -7.208 1.00 61.66 199 GLY A C 1
ATOM 1431 O O . GLY A 1 199 ? 3.910 18.478 -6.139 1.00 61.66 199 GLY A O 1
ATOM 1432 N N . SER A 1 200 ? 4.404 20.358 -7.273 1.00 53.09 200 SER A N 1
ATOM 1433 C CA . SER A 1 200 ? 4.954 21.146 -6.144 1.00 53.09 200 SER A CA 1
ATOM 1434 C C . SER A 1 200 ? 3.990 21.402 -4.987 1.00 53.09 200 SER A C 1
ATOM 1436 O O . SER A 1 200 ? 4.390 21.952 -3.963 1.00 53.09 200 SER A O 1
ATOM 1438 N N . LYS A 1 201 ? 2.724 21.004 -5.134 1.00 68.00 201 LYS A N 1
ATOM 1439 C CA . LYS A 1 201 ? 1.700 21.106 -4.090 1.00 68.00 201 LYS A CA 1
ATOM 1440 C C . LYS A 1 201 ? 1.546 19.819 -3.282 1.00 68.00 201 LYS A C 1
ATOM 1442 O O . LYS A 1 201 ? 0.865 19.835 -2.259 1.00 68.00 201 LYS A O 1
ATOM 1447 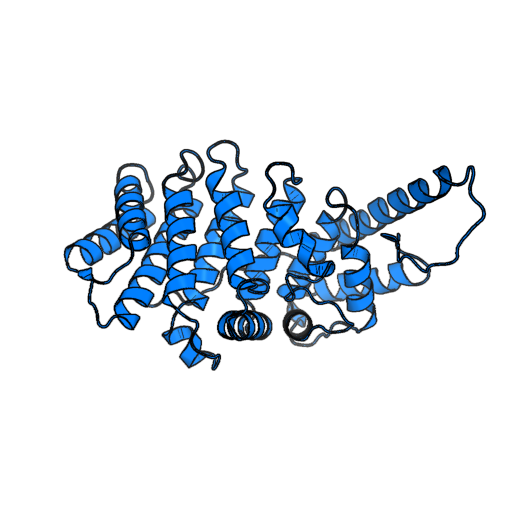N N . THR A 1 202 ? 2.145 18.713 -3.722 1.00 76.25 202 THR A N 1
ATOM 1448 C CA . THR A 1 202 ? 2.082 17.454 -2.973 1.00 76.25 202 THR A CA 1
ATOM 1449 C C . THR A 1 202 ? 3.009 17.492 -1.767 1.00 76.25 202 THR A C 1
ATOM 1451 O O . THR A 1 202 ? 4.108 18.044 -1.790 1.00 76.25 202 THR A O 1
ATOM 1454 N N . ASN A 1 203 ? 2.543 16.921 -0.660 1.00 90.75 203 ASN A N 1
ATOM 1455 C CA . ASN A 1 203 ? 3.344 16.813 0.547 1.00 90.75 203 ASN A CA 1
ATOM 1456 C C . ASN A 1 203 ? 4.489 15.818 0.332 1.00 90.75 203 ASN A C 1
ATOM 1458 O O . ASN A 1 203 ? 4.239 14.681 -0.065 1.00 90.75 203 ASN A O 1
ATOM 1462 N N . LYS A 1 204 ? 5.718 16.193 0.709 1.00 90.88 204 LYS A N 1
ATOM 1463 C CA . LYS A 1 204 ? 6.908 15.335 0.566 1.00 90.88 204 LYS A CA 1
ATOM 1464 C C . LYS A 1 204 ? 6.730 13.912 1.109 1.00 90.88 204 LYS A C 1
ATOM 1466 O O . LYS A 1 204 ? 7.249 12.962 0.536 1.00 90.88 204 LYS A O 1
ATOM 1471 N N . ASN A 1 205 ? 5.980 13.737 2.200 1.00 93.81 205 ASN A N 1
ATOM 1472 C CA . ASN A 1 205 ? 5.760 12.420 2.795 1.00 93.81 205 ASN A CA 1
ATOM 1473 C C . ASN A 1 205 ? 4.851 11.550 1.920 1.00 93.81 205 ASN A C 1
ATOM 1475 O O . ASN A 1 205 ? 5.050 10.339 1.869 1.00 93.81 205 ASN A O 1
ATOM 1479 N N . VAL A 1 206 ? 3.872 12.162 1.246 1.00 94.75 206 VAL A N 1
ATOM 1480 C CA . VAL A 1 206 ? 2.979 11.486 0.296 1.00 94.75 206 VAL A CA 1
ATOM 1481 C C . VAL A 1 206 ? 3.780 11.076 -0.934 1.00 94.75 206 VAL A C 1
ATOM 1483 O O . VAL A 1 206 ? 3.799 9.894 -1.261 1.00 94.75 206 VAL A O 1
ATOM 1486 N N . SER A 1 207 ? 4.538 11.997 -1.534 1.00 93.88 207 SER A N 1
ATOM 1487 C CA . SER A 1 207 ? 5.378 11.706 -2.705 1.00 93.88 207 SER A CA 1
ATOM 1488 C C . SER A 1 207 ? 6.422 10.624 -2.399 1.00 93.88 207 SER A C 1
ATOM 1490 O O . SER A 1 207 ? 6.602 9.689 -3.174 1.00 93.88 207 SER A O 1
ATOM 1492 N N . SER A 1 208 ? 7.054 10.685 -1.221 1.00 94.62 208 SER A N 1
ATOM 1493 C CA . SER A 1 208 ? 8.007 9.671 -0.753 1.00 94.62 208 SER A CA 1
ATOM 1494 C C . SER A 1 208 ? 7.356 8.300 -0.569 1.00 94.62 208 SER A C 1
ATOM 1496 O O . SER A 1 208 ? 7.924 7.288 -0.986 1.00 94.62 208 SER A O 1
ATOM 1498 N N . ALA A 1 209 ? 6.153 8.235 0.010 1.00 96.81 209 ALA A N 1
ATOM 1499 C CA . ALA A 1 209 ? 5.416 6.982 0.154 1.00 96.81 209 ALA A CA 1
ATOM 1500 C C . ALA A 1 209 ? 4.945 6.427 -1.202 1.00 96.81 209 ALA A C 1
ATOM 1502 O O . ALA A 1 209 ? 5.048 5.223 -1.424 1.00 96.81 209 ALA A O 1
ATOM 1503 N N . ALA A 1 210 ? 4.517 7.284 -2.131 1.00 96.44 210 ALA A N 1
ATOM 1504 C CA . ALA A 1 210 ? 4.096 6.882 -3.471 1.00 96.44 210 ALA A CA 1
ATOM 1505 C C . ALA A 1 210 ? 5.266 6.335 -4.303 1.00 96.44 210 ALA A C 1
ATOM 1507 O O . ALA A 1 210 ? 5.162 5.248 -4.868 1.00 96.44 210 ALA A O 1
ATOM 1508 N N . ALA A 1 211 ? 6.423 7.003 -4.281 1.00 96.00 211 ALA A N 1
ATOM 1509 C CA . ALA A 1 211 ? 7.636 6.493 -4.920 1.00 96.00 211 ALA A CA 1
ATOM 1510 C C . ALA A 1 211 ? 8.101 5.158 -4.305 1.00 96.00 211 ALA A C 1
ATOM 1512 O O . ALA A 1 211 ? 8.536 4.258 -5.018 1.00 96.00 211 ALA A O 1
ATOM 1513 N N . SER A 1 212 ? 7.952 4.990 -2.986 1.00 97.62 212 SER A N 1
ATOM 1514 C CA . SER A 1 212 ? 8.236 3.712 -2.306 1.00 97.62 212 SER A CA 1
ATOM 1515 C C . SER A 1 212 ? 7.310 2.590 -2.773 1.00 97.62 212 SER A C 1
ATOM 1517 O O . SER A 1 212 ? 7.755 1.461 -2.972 1.00 97.62 212 SER A O 1
ATOM 1519 N N . LEU A 1 213 ? 6.024 2.906 -2.961 1.00 98.25 213 LEU A N 1
ATOM 1520 C CA . LEU A 1 213 ? 5.037 1.961 -3.467 1.00 98.25 213 LEU A CA 1
ATOM 1521 C C . LEU A 1 213 ? 5.377 1.528 -4.898 1.00 98.25 213 LEU A C 1
ATOM 1523 O O . LEU A 1 213 ? 5.338 0.334 -5.179 1.00 98.25 213 LEU A O 1
ATOM 1527 N N . LEU A 1 214 ? 5.794 2.458 -5.765 1.00 97.56 214 LEU A N 1
ATOM 1528 C CA . LEU A 1 214 ? 6.231 2.141 -7.130 1.00 97.56 214 LEU A CA 1
ATOM 1529 C C . LEU A 1 214 ? 7.459 1.224 -7.158 1.00 97.56 214 LEU A C 1
ATOM 1531 O O . LEU A 1 214 ? 7.498 0.306 -7.974 1.00 97.56 214 LEU A O 1
ATOM 1535 N N . VAL A 1 215 ? 8.419 1.390 -6.238 1.00 97.69 215 VAL A N 1
ATOM 1536 C CA . VAL A 1 215 ? 9.528 0.425 -6.108 1.00 97.69 215 VAL A CA 1
ATOM 1537 C C . VAL A 1 215 ? 9.004 -0.959 -5.717 1.00 97.69 215 VAL A C 1
ATOM 1539 O O . VAL A 1 215 ? 9.385 -1.953 -6.331 1.00 97.69 215 VAL A O 1
ATOM 1542 N N . ASN A 1 216 ? 8.102 -1.050 -4.735 1.00 98.06 216 ASN A N 1
ATOM 1543 C CA . ASN A 1 216 ? 7.533 -2.338 -4.333 1.00 98.06 216 ASN A CA 1
ATOM 1544 C C . ASN A 1 216 ? 6.759 -3.008 -5.484 1.00 98.06 216 ASN A C 1
ATOM 1546 O O . ASN A 1 216 ? 6.904 -4.213 -5.685 1.00 98.06 216 ASN A O 1
ATOM 1550 N N . ILE A 1 217 ? 5.984 -2.242 -6.260 1.00 97.31 217 ILE A N 1
ATOM 1551 C CA . ILE A 1 217 ? 5.273 -2.724 -7.456 1.00 97.31 217 ILE A CA 1
ATOM 1552 C C . ILE A 1 217 ? 6.269 -3.224 -8.508 1.00 97.31 217 ILE A C 1
ATOM 1554 O O . ILE A 1 217 ? 6.104 -4.323 -9.031 1.00 97.31 217 ILE A O 1
ATOM 1558 N N . ALA A 1 218 ? 7.344 -2.476 -8.769 1.00 96.31 218 ALA A N 1
ATOM 1559 C CA . ALA A 1 218 ? 8.390 -2.876 -9.706 1.00 96.31 218 ALA A CA 1
ATOM 1560 C C . ALA A 1 218 ? 9.031 -4.225 -9.339 1.00 96.31 218 ALA A C 1
ATOM 1562 O O . ALA A 1 218 ? 9.277 -5.056 -10.217 1.00 96.31 218 ALA A O 1
ATOM 1563 N N . ILE A 1 219 ? 9.261 -4.467 -8.043 1.00 96.12 219 ILE A N 1
ATOM 1564 C CA . ILE A 1 219 ? 9.772 -5.751 -7.546 1.00 96.12 219 ILE A CA 1
ATOM 1565 C C . ILE A 1 219 ? 8.730 -6.864 -7.755 1.00 96.12 219 ILE A C 1
ATOM 1567 O O . ILE A 1 219 ? 9.083 -7.935 -8.245 1.00 96.12 219 ILE A O 1
ATOM 1571 N N . VAL A 1 220 ? 7.450 -6.616 -7.447 1.00 95.75 220 VAL A N 1
ATOM 1572 C CA . VAL A 1 220 ? 6.345 -7.581 -7.650 1.00 95.75 220 VAL A CA 1
ATOM 1573 C C . VAL A 1 220 ? 6.183 -7.971 -9.123 1.00 95.75 220 VAL A C 1
ATOM 1575 O O . VAL A 1 220 ? 5.940 -9.139 -9.424 1.00 95.75 220 VAL A O 1
ATOM 1578 N N . CYS A 1 221 ? 6.376 -7.022 -10.043 1.00 94.31 221 CYS A N 1
ATOM 1579 C CA . CYS A 1 221 ? 6.347 -7.260 -11.487 1.00 94.31 221 CYS A CA 1
ATOM 1580 C C . CYS A 1 221 ? 7.542 -8.073 -12.012 1.00 94.31 221 CYS A C 1
ATOM 1582 O O . CYS A 1 221 ? 7.561 -8.425 -13.191 1.00 94.31 221 CYS A O 1
ATOM 1584 N N . SER A 1 222 ? 8.534 -8.393 -11.174 1.00 93.56 222 SER A N 1
ATOM 1585 C CA . SER A 1 222 ? 9.712 -9.143 -11.603 1.00 93.56 222 SER A CA 1
ATOM 1586 C C . SER A 1 222 ? 9.418 -10.634 -11.811 1.00 93.56 222 SER A C 1
ATOM 1588 O O . SER A 1 222 ? 9.031 -11.317 -10.858 1.00 93.56 222 SER A O 1
ATOM 1590 N N . PRO A 1 223 ? 9.700 -11.202 -13.004 1.00 91.56 223 PRO A N 1
ATOM 1591 C CA . PRO A 1 223 ? 9.586 -12.646 -13.232 1.00 91.56 223 PRO A CA 1
ATOM 1592 C C . PRO A 1 223 ? 10.465 -13.478 -12.285 1.00 91.56 223 PRO A C 1
ATOM 1594 O O . PRO A 1 223 ? 10.093 -14.582 -11.878 1.00 91.56 223 PRO A O 1
ATOM 1597 N N . ALA A 1 224 ? 11.629 -12.940 -11.907 1.00 91.94 224 ALA A N 1
ATOM 1598 C CA . ALA A 1 224 ? 12.549 -13.591 -10.980 1.00 91.94 224 ALA A CA 1
ATOM 1599 C C . ALA A 1 224 ? 11.967 -13.658 -9.561 1.00 91.94 224 ALA A C 1
ATOM 1601 O O . ALA A 1 224 ? 12.041 -14.703 -8.913 1.00 91.94 224 ALA A O 1
ATOM 1602 N N . GLU A 1 225 ? 11.352 -12.568 -9.091 1.00 93.38 225 GLU A N 1
ATOM 1603 C CA . GLU A 1 225 ? 10.688 -12.548 -7.785 1.00 93.38 225 GLU A CA 1
ATOM 1604 C C . GLU A 1 225 ? 9.457 -13.466 -7.783 1.00 93.38 225 GLU A C 1
ATOM 1606 O O . GLU A 1 225 ? 9.277 -14.222 -6.829 1.00 93.38 225 GLU A O 1
ATOM 1611 N N . ALA A 1 226 ? 8.676 -13.488 -8.870 1.00 92.56 226 ALA A N 1
ATOM 1612 C CA . ALA A 1 226 ? 7.551 -14.412 -9.022 1.00 92.56 226 ALA A CA 1
ATOM 1613 C C . ALA A 1 226 ? 7.976 -15.877 -8.901 1.00 92.56 226 ALA A C 1
ATOM 1615 O O . ALA A 1 226 ? 7.416 -16.630 -8.103 1.00 92.56 226 ALA A O 1
ATOM 1616 N N . THR A 1 227 ? 9.041 -16.252 -9.613 1.00 93.31 227 THR A N 1
ATOM 1617 C CA . THR A 1 227 ? 9.621 -17.600 -9.556 1.00 93.31 227 THR A CA 1
ATOM 1618 C C . THR A 1 227 ? 10.097 -17.945 -8.145 1.00 93.31 227 THR A C 1
ATOM 1620 O O . THR A 1 227 ? 9.790 -19.014 -7.624 1.00 93.31 227 THR A O 1
ATOM 1623 N N . LYS A 1 228 ? 10.826 -17.028 -7.500 1.00 92.88 228 LYS A N 1
ATOM 1624 C CA . LYS A 1 228 ? 11.362 -17.214 -6.145 1.00 92.88 228 LYS A CA 1
ATOM 1625 C C . LYS A 1 228 ? 10.261 -17.373 -5.097 1.00 92.88 228 LYS A C 1
ATOM 1627 O O . LYS A 1 228 ? 10.424 -18.136 -4.147 1.00 92.88 228 LYS A O 1
ATOM 1632 N N . ALA A 1 229 ? 9.177 -16.618 -5.228 1.00 91.62 229 ALA A N 1
ATOM 1633 C CA . ALA A 1 229 ? 8.094 -16.619 -4.259 1.00 91.62 229 ALA A CA 1
ATOM 1634 C C . ALA A 1 229 ? 7.025 -17.687 -4.531 1.00 91.62 229 ALA A C 1
ATOM 1636 O O . ALA A 1 229 ? 6.295 -18.042 -3.605 1.00 91.62 229 ALA A O 1
ATOM 1637 N N . GLY A 1 230 ? 6.977 -18.225 -5.753 1.00 92.44 230 GLY A N 1
ATOM 1638 C CA . GLY A 1 230 ? 6.071 -19.298 -6.155 1.00 92.44 230 GLY A CA 1
ATOM 1639 C C . GLY A 1 230 ? 4.669 -18.831 -6.553 1.00 92.44 230 GLY A C 1
ATOM 1640 O O . GLY A 1 230 ? 3.751 -19.647 -6.534 1.00 92.44 230 GLY A O 1
ATOM 1641 N N . TRP A 1 231 ? 4.477 -17.550 -6.894 1.00 91.38 231 TRP A N 1
ATOM 1642 C CA . TRP A 1 231 ? 3.204 -17.069 -7.447 1.00 91.38 231 TRP A CA 1
ATOM 1643 C C . TRP A 1 231 ? 3.212 -17.109 -8.985 1.00 91.38 231 TRP A C 1
ATOM 1645 O O . TRP A 1 231 ? 4.287 -17.050 -9.591 1.00 91.38 231 TRP A O 1
ATOM 1655 N N . PRO A 1 232 ? 2.038 -17.208 -9.642 1.00 89.94 232 PRO A N 1
ATOM 1656 C CA . PRO A 1 232 ? 1.964 -17.228 -11.099 1.00 89.94 232 PRO A CA 1
ATOM 1657 C C . PRO A 1 232 ? 2.612 -15.977 -11.707 1.00 89.94 232 PRO A C 1
ATOM 1659 O O . PRO A 1 232 ? 2.441 -14.885 -11.158 1.00 89.94 232 PRO A O 1
ATOM 1662 N N . PRO A 1 233 ? 3.334 -16.092 -12.837 1.00 86.75 233 PRO A N 1
ATOM 1663 C CA . PRO A 1 233 ? 3.877 -14.917 -13.500 1.00 86.75 233 PRO A CA 1
ATOM 1664 C C . PRO A 1 233 ? 2.730 -13.964 -13.841 1.00 86.75 233 PRO A C 1
ATOM 1666 O O . PRO A 1 233 ? 1.713 -14.370 -14.407 1.00 86.75 233 PRO A O 1
ATOM 1669 N N . LEU A 1 234 ? 2.894 -12.690 -13.488 1.00 88.75 234 LEU A N 1
ATOM 1670 C CA . LEU A 1 234 ? 1.940 -11.663 -13.886 1.00 88.75 234 LEU A CA 1
ATOM 1671 C C . LEU A 1 234 ? 1.889 -11.591 -15.413 1.00 88.75 234 LEU A C 1
ATOM 1673 O O . LEU A 1 234 ? 2.856 -11.937 -16.095 1.00 88.75 234 LEU A O 1
ATOM 1677 N N . ARG A 1 235 ? 0.791 -11.077 -15.974 1.00 79.62 235 ARG A N 1
ATOM 1678 C CA . ARG A 1 235 ? 0.791 -10.616 -17.369 1.00 79.62 235 ARG A CA 1
ATOM 1679 C C . ARG A 1 235 ? 1.689 -9.376 -17.443 1.00 79.62 235 ARG A C 1
ATOM 1681 O O . ARG A 1 235 ? 1.216 -8.249 -17.361 1.00 79.62 235 ARG A O 1
ATOM 1688 N N . VAL A 1 236 ? 3.003 -9.616 -17.504 1.00 59.75 236 VAL A N 1
ATOM 1689 C CA . VAL A 1 236 ? 4.067 -8.641 -17.209 1.00 59.75 236 VAL A CA 1
ATOM 1690 C C . VAL A 1 236 ? 3.924 -7.380 -18.050 1.00 59.75 236 VAL A C 1
ATOM 1692 O O . VAL A 1 236 ? 4.184 -6.300 -17.533 1.00 59.75 236 VAL A O 1
ATOM 1695 N N . ALA A 1 237 ? 3.464 -7.504 -19.299 1.00 66.75 237 ALA A N 1
ATOM 1696 C CA . ALA A 1 237 ? 3.346 -6.381 -20.223 1.00 66.75 237 ALA A CA 1
ATOM 1697 C C . ALA A 1 237 ? 2.421 -5.278 -19.680 1.00 66.75 237 ALA A C 1
ATOM 1699 O O . ALA A 1 237 ? 2.887 -4.169 -19.462 1.00 66.75 237 ALA A O 1
ATOM 1700 N N . SER A 1 238 ? 1.160 -5.579 -19.344 1.00 81.12 238 SER A N 1
ATOM 1701 C CA . SER A 1 238 ? 0.214 -4.526 -18.942 1.00 81.12 238 SER A CA 1
ATOM 1702 C C . SER A 1 238 ? 0.539 -3.905 -17.581 1.00 81.12 238 SER A C 1
ATOM 1704 O O . SER A 1 238 ? 0.412 -2.695 -17.411 1.00 81.12 238 SER A O 1
ATOM 1706 N N . GLN A 1 239 ? 0.997 -4.707 -16.614 1.00 87.88 239 GLN A N 1
ATOM 1707 C CA . GLN A 1 239 ? 1.316 -4.206 -15.270 1.00 87.88 239 GLN A CA 1
ATOM 1708 C C . GLN A 1 239 ? 2.643 -3.445 -15.228 1.00 87.88 239 GLN A C 1
ATOM 1710 O O . GLN A 1 239 ? 2.743 -2.424 -14.549 1.00 87.88 239 GLN A O 1
ATOM 1715 N N . SER A 1 240 ? 3.657 -3.907 -15.969 1.00 88.50 240 SER A N 1
ATOM 1716 C CA . SER A 1 240 ? 4.920 -3.168 -16.075 1.00 88.50 240 SER A CA 1
ATOM 1717 C C . SER A 1 240 ? 4.719 -1.861 -16.828 1.00 88.50 240 SER A C 1
ATOM 1719 O O . SER A 1 240 ? 5.229 -0.846 -16.373 1.00 88.50 240 SER A O 1
ATOM 1721 N N . ASP A 1 241 ? 3.926 -1.854 -17.904 1.00 89.62 241 ASP A N 1
ATOM 1722 C CA . ASP A 1 241 ? 3.623 -0.633 -18.657 1.00 89.62 241 ASP A CA 1
ATOM 1723 C C . ASP A 1 241 ? 2.883 0.397 -17.791 1.00 89.62 241 ASP A C 1
ATOM 1725 O O . ASP A 1 241 ? 3.255 1.571 -17.767 1.00 89.62 241 ASP A O 1
ATOM 1729 N N . LEU A 1 242 ? 1.885 -0.037 -17.011 1.00 89.75 242 LEU A N 1
ATOM 1730 C CA . LEU A 1 242 ? 1.167 0.845 -16.089 1.00 89.75 242 LEU A CA 1
ATOM 1731 C C . LEU A 1 242 ? 2.103 1.440 -15.024 1.00 89.75 242 LEU A C 1
ATOM 1733 O O . LEU A 1 242 ? 2.066 2.645 -14.767 1.00 89.75 242 LEU A O 1
ATOM 1737 N N . ALA A 1 243 ? 2.967 0.615 -14.428 1.00 92.81 243 ALA A N 1
ATOM 1738 C CA . ALA A 1 243 ? 3.936 1.072 -13.436 1.00 92.81 243 ALA A CA 1
ATOM 1739 C C . ALA A 1 243 ? 4.994 2.006 -14.050 1.00 92.81 243 ALA A C 1
ATOM 1741 O O . ALA A 1 243 ? 5.361 3.000 -13.428 1.00 92.81 243 ALA A O 1
ATOM 1742 N N . MET A 1 244 ? 5.442 1.737 -15.279 1.00 92.62 244 MET A N 1
ATOM 1743 C CA . MET A 1 244 ? 6.381 2.586 -16.017 1.00 92.62 244 MET A CA 1
ATOM 1744 C C . MET A 1 244 ? 5.785 3.959 -16.315 1.00 92.62 244 MET A C 1
ATOM 1746 O O . MET A 1 244 ? 6.439 4.970 -16.066 1.00 92.62 244 MET A O 1
ATOM 1750 N N . ASN A 1 245 ? 4.526 4.010 -16.756 1.00 92.69 245 ASN A N 1
ATOM 1751 C CA . ASN A 1 245 ? 3.808 5.269 -16.945 1.00 92.69 245 ASN A CA 1
ATOM 1752 C C . ASN A 1 245 ? 3.708 6.057 -15.633 1.00 92.69 245 ASN A C 1
ATOM 1754 O O . ASN A 1 245 ? 4.002 7.250 -15.604 1.00 92.69 245 ASN A O 1
ATOM 1758 N N . ALA A 1 246 ? 3.367 5.391 -14.525 1.00 92.69 246 ALA A N 1
ATOM 1759 C CA . ALA A 1 246 ? 3.308 6.029 -13.211 1.00 92.69 246 ALA A CA 1
ATOM 1760 C C . ALA A 1 246 ? 4.670 6.605 -12.776 1.00 92.69 246 ALA A C 1
ATOM 1762 O O . ALA A 1 246 ? 4.744 7.730 -12.278 1.00 92.69 246 ALA A O 1
ATOM 1763 N N . VAL A 1 247 ? 5.762 5.868 -13.010 1.00 93.88 247 VAL A N 1
ATOM 1764 C CA . VAL A 1 247 ? 7.126 6.339 -12.734 1.00 93.88 247 VAL A CA 1
ATOM 1765 C C . VAL A 1 247 ? 7.487 7.534 -13.618 1.00 93.88 247 VAL A C 1
ATOM 1767 O O . VAL A 1 247 ? 7.980 8.539 -13.104 1.00 93.88 247 VAL A O 1
ATOM 1770 N N . ALA A 1 248 ? 7.201 7.473 -14.920 1.00 92.75 248 ALA A N 1
ATOM 1771 C CA . ALA A 1 248 ? 7.465 8.564 -15.854 1.00 92.75 248 ALA A CA 1
ATOM 1772 C C . ALA A 1 248 ? 6.721 9.849 -15.454 1.00 92.75 248 ALA A C 1
ATOM 1774 O O . ALA A 1 248 ? 7.323 10.924 -15.420 1.00 92.75 248 ALA A O 1
ATOM 1775 N N . VAL A 1 249 ? 5.443 9.736 -15.075 1.00 91.44 249 VAL A N 1
ATOM 1776 C CA . VAL A 1 249 ? 4.642 10.850 -14.546 1.00 91.44 249 VAL A CA 1
ATOM 1777 C C . VAL A 1 249 ? 5.296 11.446 -13.297 1.00 91.44 249 VAL A C 1
ATOM 1779 O O . VAL A 1 249 ? 5.501 12.660 -13.233 1.00 91.44 249 VAL A O 1
ATOM 1782 N N . GLY A 1 250 ? 5.700 10.610 -12.336 1.00 90.50 250 GLY A N 1
ATOM 1783 C CA . GLY A 1 250 ? 6.361 11.070 -11.113 1.00 90.50 250 GLY A CA 1
ATOM 1784 C C . GLY A 1 250 ? 7.696 11.787 -11.355 1.00 90.50 250 GLY A C 1
ATOM 1785 O O . GLY A 1 250 ? 7.989 12.767 -10.667 1.00 90.50 250 GLY A O 1
ATOM 1786 N N . LEU A 1 251 ? 8.482 11.335 -12.340 1.00 90.44 251 LEU A N 1
ATOM 1787 C CA . LEU A 1 251 ? 9.771 11.929 -12.732 1.00 90.44 251 LEU A CA 1
ATOM 1788 C C . LEU A 1 251 ? 9.616 13.257 -13.496 1.00 90.44 251 LEU A C 1
ATOM 1790 O O . LEU A 1 251 ? 10.440 14.171 -13.358 1.00 90.44 251 LEU A O 1
ATOM 1794 N N . LYS A 1 252 ? 8.549 13.382 -14.293 1.00 89.44 252 LYS A N 1
ATOM 1795 C CA . LYS A 1 252 ? 8.185 14.620 -15.000 1.00 89.44 252 LYS A CA 1
ATOM 1796 C C . LYS A 1 252 ? 7.557 15.659 -14.072 1.00 89.44 252 LYS A C 1
ATOM 1798 O O . LYS A 1 252 ? 7.674 16.856 -14.337 1.00 89.44 252 LYS A O 1
ATOM 1803 N N . GLY A 1 253 ? 6.913 15.221 -12.988 1.00 80.50 253 GLY A N 1
ATOM 1804 C CA . GLY A 1 253 ? 6.267 16.076 -11.996 1.00 80.50 253 GLY A CA 1
ATOM 1805 C C . GLY A 1 253 ? 7.204 17.163 -11.465 1.00 80.50 253 GLY A C 1
ATOM 1806 O O . GLY A 1 253 ? 8.147 16.897 -10.721 1.00 80.50 253 GLY A O 1
ATOM 1807 N N . GLY A 1 254 ? 6.923 18.422 -11.814 1.00 60.28 254 GLY A N 1
ATOM 1808 C CA . GLY A 1 254 ? 7.807 19.567 -11.556 1.00 60.28 254 GLY A CA 1
ATOM 1809 C C . GLY A 1 254 ? 8.048 19.928 -10.083 1.00 60.28 254 GLY A C 1
ATOM 1810 O O . GLY A 1 254 ? 8.783 20.871 -9.818 1.00 60.28 254 GLY A O 1
ATOM 1811 N N . GLY A 1 255 ? 7.452 19.214 -9.121 1.00 62.97 255 GLY A N 1
ATOM 1812 C CA . GLY A 1 255 ? 7.714 19.451 -7.696 1.00 62.97 255 GLY A CA 1
ATOM 1813 C C . GLY A 1 255 ? 7.823 18.220 -6.803 1.00 62.97 255 GLY A C 1
ATOM 1814 O O . GLY A 1 255 ? 8.187 18.363 -5.644 1.00 62.97 255 GLY A O 1
ATOM 1815 N N . THR A 1 256 ? 7.581 17.017 -7.321 1.00 58.22 256 THR A N 1
ATOM 1816 C CA . THR A 1 256 ? 7.995 15.764 -6.670 1.00 58.22 256 THR A CA 1
ATOM 1817 C C . THR A 1 256 ? 9.479 15.489 -6.905 1.00 58.22 256 THR A C 1
ATOM 1819 O O . THR A 1 256 ? 10.154 14.979 -6.016 1.00 58.22 256 THR A O 1
ATOM 1822 N N . ALA A 1 257 ? 10.002 15.907 -8.064 1.00 58.19 257 ALA A N 1
ATOM 1823 C CA . ALA A 1 257 ? 11.394 15.724 -8.473 1.00 58.19 257 ALA A CA 1
ATOM 1824 C C . ALA A 1 257 ? 12.413 16.636 -7.754 1.00 58.19 257 ALA A C 1
ATOM 1826 O O . ALA A 1 257 ? 13.605 16.560 -8.042 1.00 58.19 257 ALA A O 1
ATOM 1827 N N . THR A 1 258 ? 11.979 17.509 -6.836 1.00 69.69 258 THR A N 1
ATOM 1828 C CA . THR A 1 258 ? 12.896 18.351 -6.043 1.00 69.69 258 THR A CA 1
ATOM 1829 C C . THR A 1 258 ? 13.431 17.644 -4.800 1.00 69.69 258 THR A C 1
ATOM 1831 O O . THR A 1 258 ? 14.407 18.104 -4.217 1.00 69.69 258 THR A O 1
ATOM 1834 N N . ASP A 1 259 ? 12.784 16.563 -4.356 1.00 87.50 259 ASP A N 1
ATOM 1835 C CA . ASP A 1 259 ? 13.274 15.751 -3.244 1.00 87.50 259 ASP A CA 1
ATOM 1836 C C . ASP A 1 259 ? 14.149 14.618 -3.792 1.00 87.50 259 ASP A C 1
ATOM 1838 O O . ASP A 1 259 ? 13.676 13.738 -4.515 1.00 87.50 259 ASP A O 1
ATOM 1842 N N . ASP A 1 260 ? 15.440 14.649 -3.459 1.00 88.56 260 ASP A N 1
ATOM 1843 C CA . ASP A 1 260 ? 16.420 13.699 -3.992 1.00 88.56 260 ASP A CA 1
ATOM 1844 C C . ASP A 1 260 ? 16.089 12.238 -3.635 1.00 88.56 260 ASP A C 1
ATOM 1846 O O . ASP A 1 260 ? 16.393 11.337 -4.418 1.00 88.56 260 ASP A O 1
ATOM 1850 N N . GLU A 1 261 ? 15.430 11.981 -2.500 1.00 91.06 261 GLU A N 1
ATOM 1851 C CA . GLU A 1 261 ? 15.052 10.626 -2.085 1.00 91.06 261 GLU A CA 1
ATOM 1852 C C . GLU A 1 261 ? 13.827 10.120 -2.862 1.00 91.06 261 GLU A C 1
ATOM 1854 O O . GLU A 1 261 ? 13.787 8.951 -3.255 1.00 91.06 261 GLU A O 1
ATOM 1859 N N . VAL A 1 262 ? 12.837 10.983 -3.126 1.00 92.12 262 VAL A N 1
ATOM 1860 C CA . VAL A 1 262 ? 11.709 10.665 -4.023 1.00 92.12 262 VAL A CA 1
ATOM 1861 C C . VAL A 1 262 ? 12.237 10.332 -5.417 1.00 92.12 262 VAL A C 1
ATOM 1863 O O . VAL A 1 262 ? 11.924 9.269 -5.957 1.00 92.12 262 VAL A O 1
ATOM 1866 N N . THR A 1 263 ? 13.086 11.200 -5.967 1.00 91.56 263 THR A N 1
ATOM 1867 C CA . THR A 1 263 ? 13.699 11.021 -7.285 1.00 91.56 263 THR A CA 1
ATOM 1868 C C . THR A 1 263 ? 14.520 9.735 -7.349 1.00 91.56 263 THR A C 1
ATOM 1870 O O . THR A 1 263 ? 14.349 8.945 -8.277 1.00 91.56 263 THR A O 1
ATOM 1873 N N . TYR A 1 264 ? 15.351 9.461 -6.337 1.00 93.06 264 TYR A N 1
ATOM 1874 C CA . TYR A 1 264 ? 16.118 8.218 -6.248 1.00 93.06 264 TYR A CA 1
ATOM 1875 C C . TYR A 1 264 ? 15.220 6.974 -6.328 1.00 93.06 264 TYR A C 1
ATOM 1877 O O . TYR A 1 264 ? 15.505 6.053 -7.096 1.00 93.06 264 TYR A O 1
ATOM 1885 N N . ARG A 1 265 ? 14.117 6.946 -5.569 1.00 95.19 265 ARG A N 1
ATOM 1886 C CA . ARG A 1 265 ? 13.176 5.812 -5.560 1.00 95.19 265 ARG A CA 1
ATOM 1887 C C . ARG A 1 265 ? 12.468 5.636 -6.900 1.00 95.19 265 ARG A C 1
ATOM 1889 O O . ARG A 1 265 ? 12.303 4.504 -7.341 1.00 95.19 265 ARG A O 1
ATOM 1896 N N . LEU A 1 266 ? 12.098 6.725 -7.570 1.00 94.56 266 LEU A N 1
ATOM 1897 C CA . LEU A 1 266 ? 11.494 6.660 -8.902 1.00 94.56 266 LEU A CA 1
ATOM 1898 C C . LEU A 1 266 ? 12.476 6.112 -9.948 1.00 94.56 266 LEU A C 1
ATOM 1900 O O . LEU A 1 266 ? 12.118 5.210 -10.701 1.00 94.56 266 LEU A O 1
ATOM 1904 N N . VAL A 1 267 ? 13.733 6.572 -9.948 1.00 93.06 267 VAL A N 1
ATOM 1905 C CA . VAL A 1 267 ? 14.777 6.029 -10.838 1.00 93.06 267 VAL A CA 1
ATOM 1906 C C . VAL A 1 267 ? 15.047 4.549 -10.530 1.00 93.06 267 VAL A C 1
ATOM 1908 O O . VAL A 1 267 ? 15.227 3.746 -11.444 1.00 93.06 267 VAL A O 1
ATOM 1911 N N . LEU A 1 268 ? 15.025 4.152 -9.254 1.00 94.56 268 LEU A N 1
ATOM 1912 C CA . LEU A 1 268 ? 15.164 2.752 -8.851 1.00 94.56 268 LEU A CA 1
ATOM 1913 C C . LEU A 1 268 ? 13.994 1.877 -9.337 1.00 94.56 268 LEU A C 1
ATOM 1915 O O . LEU A 1 268 ? 14.217 0.746 -9.781 1.00 94.56 268 LEU A O 1
ATOM 1919 N N . ALA A 1 269 ? 12.761 2.386 -9.274 1.00 95.25 269 ALA A N 1
ATOM 1920 C CA . ALA A 1 269 ? 11.590 1.705 -9.818 1.00 95.25 269 ALA A CA 1
ATOM 1921 C C . ALA A 1 269 ? 11.703 1.541 -11.345 1.00 95.25 269 ALA A C 1
ATOM 1923 O O . ALA A 1 269 ? 11.481 0.437 -11.843 1.00 95.25 269 ALA A O 1
ATOM 1924 N N . ALA A 1 270 ? 12.130 2.592 -12.061 1.00 94.12 270 ALA A N 1
ATOM 1925 C CA . ALA A 1 270 ? 12.387 2.550 -13.503 1.00 94.12 270 ALA A CA 1
ATOM 1926 C C . ALA A 1 270 ? 13.424 1.477 -13.870 1.00 94.12 270 ALA A C 1
ATOM 1928 O O . ALA A 1 270 ? 13.125 0.597 -14.672 1.00 94.12 270 ALA A O 1
ATOM 1929 N N . ASP A 1 271 ? 14.609 1.492 -13.244 1.00 93.62 271 ASP A N 1
ATOM 1930 C CA . ASP A 1 271 ? 15.667 0.496 -13.501 1.00 93.62 271 ASP A CA 1
ATOM 1931 C C . ASP A 1 271 ? 15.152 -0.935 -13.287 1.00 93.62 271 ASP A C 1
ATOM 1933 O O . ASP A 1 271 ? 15.387 -1.824 -14.108 1.00 93.62 271 ASP A O 1
ATOM 1937 N N . THR A 1 272 ? 14.389 -1.151 -12.214 1.00 93.94 272 THR A N 1
ATOM 1938 C CA . THR A 1 272 ? 13.827 -2.467 -11.891 1.00 93.94 272 THR A CA 1
ATOM 1939 C C . THR A 1 272 ? 12.828 -2.931 -12.957 1.00 93.94 272 THR A C 1
ATOM 1941 O O . THR A 1 272 ? 12.933 -4.056 -13.448 1.00 93.94 272 THR A O 1
ATOM 1944 N N . LEU A 1 273 ? 11.887 -2.071 -13.360 1.00 93.06 273 LEU A N 1
ATOM 1945 C CA . LEU A 1 273 ? 10.880 -2.380 -14.383 1.00 93.06 273 LEU A CA 1
ATOM 1946 C C . LEU A 1 273 ? 11.510 -2.616 -15.759 1.00 93.06 273 LEU A C 1
ATOM 1948 O O . LEU A 1 273 ? 11.196 -3.612 -16.411 1.00 93.06 273 LEU A O 1
ATOM 1952 N N . MET A 1 274 ? 12.443 -1.760 -16.174 1.00 90.94 274 MET A N 1
ATOM 1953 C CA . MET A 1 274 ? 13.130 -1.879 -17.461 1.00 90.94 274 MET A CA 1
ATOM 1954 C C . MET A 1 274 ? 13.887 -3.208 -17.576 1.00 90.94 274 MET A C 1
ATOM 1956 O O . MET A 1 274 ? 13.764 -3.908 -18.583 1.00 90.94 274 MET A O 1
ATOM 1960 N N . ARG A 1 275 ? 14.599 -3.625 -16.518 1.00 90.00 275 ARG A N 1
ATOM 1961 C CA . ARG A 1 275 ? 15.257 -4.944 -16.470 1.00 90.00 275 ARG A CA 1
ATOM 1962 C C . ARG A 1 275 ? 14.259 -6.095 -16.574 1.00 90.00 275 ARG A C 1
ATOM 1964 O O . ARG A 1 275 ? 14.536 -7.073 -17.268 1.00 90.00 275 ARG A O 1
ATOM 1971 N N . ASN A 1 276 ? 13.113 -5.995 -15.898 1.00 89.50 276 ASN A N 1
ATOM 1972 C CA . ASN A 1 276 ? 12.069 -7.021 -15.962 1.00 89.50 276 ASN A CA 1
ATOM 1973 C C . ASN A 1 276 ? 11.512 -7.160 -17.387 1.00 89.50 276 ASN A C 1
ATOM 1975 O O . ASN A 1 276 ? 11.350 -8.278 -17.880 1.00 89.50 276 ASN A O 1
ATOM 1979 N N . MET A 1 277 ? 11.267 -6.034 -18.065 1.00 86.94 277 MET A N 1
ATOM 1980 C CA . MET A 1 277 ? 10.781 -6.013 -19.445 1.00 86.94 277 MET A CA 1
ATOM 1981 C C . MET A 1 277 ? 11.804 -6.615 -20.412 1.00 86.94 277 MET A C 1
ATOM 1983 O O . MET A 1 277 ? 11.450 -7.526 -21.163 1.00 86.94 277 MET A O 1
ATOM 1987 N N . LEU A 1 278 ? 13.071 -6.191 -20.327 1.00 85.56 278 LEU A N 1
ATOM 1988 C CA . LEU A 1 278 ? 14.183 -6.743 -21.112 1.00 85.56 278 LEU A CA 1
ATOM 1989 C C . LEU A 1 278 ? 14.289 -8.265 -20.963 1.00 85.56 278 LEU A C 1
ATOM 1991 O O . LEU A 1 278 ? 14.360 -8.985 -21.960 1.00 85.56 278 LEU A O 1
ATOM 1995 N N . ALA A 1 279 ? 14.229 -8.762 -19.724 1.00 86.00 279 ALA A N 1
ATOM 1996 C CA . ALA A 1 279 ? 14.274 -10.193 -19.443 1.00 86.00 279 ALA A CA 1
ATOM 1997 C C . ALA A 1 279 ? 13.077 -10.950 -20.050 1.00 86.00 279 ALA A C 1
ATOM 1999 O O . ALA A 1 279 ? 13.240 -12.066 -20.534 1.00 86.00 279 ALA A O 1
ATOM 2000 N N . SER A 1 280 ? 11.883 -10.347 -20.058 1.00 82.88 280 SER A N 1
ATOM 2001 C CA . SER A 1 280 ? 10.666 -10.979 -20.589 1.00 82.88 280 SER A CA 1
ATOM 2002 C C . SER A 1 280 ? 10.590 -11.019 -22.122 1.00 82.88 280 SER A C 1
ATOM 2004 O O . SER A 1 280 ? 9.952 -11.910 -22.678 1.00 82.88 280 SER A O 1
ATOM 2006 N N . LYS A 1 281 ? 11.233 -10.066 -22.809 1.00 78.50 281 LYS A N 1
ATOM 2007 C CA . LYS A 1 281 ? 11.192 -9.908 -24.274 1.00 78.50 281 LYS A CA 1
ATOM 2008 C C . LYS A 1 281 ? 12.424 -10.472 -24.985 1.00 78.50 281 LYS A C 1
ATOM 2010 O O . LYS A 1 281 ? 12.594 -10.242 -26.175 1.00 78.50 281 LYS A O 1
ATOM 2015 N N . GLY A 1 282 ? 13.299 -11.177 -24.266 1.00 75.06 282 GLY A N 1
ATOM 2016 C CA . GLY A 1 282 ? 14.557 -11.676 -24.831 1.00 75.06 282 GLY A CA 1
ATOM 2017 C C . GLY A 1 282 ? 15.489 -10.559 -25.314 1.00 75.06 282 GLY A C 1
ATOM 2018 O O . GLY A 1 282 ? 16.314 -10.803 -26.186 1.00 75.06 282 GLY A O 1
ATOM 2019 N N . GLY A 1 283 ? 15.344 -9.344 -24.772 1.00 66.00 283 GLY A N 1
ATOM 2020 C CA . GLY A 1 283 ? 16.137 -8.179 -25.164 1.00 66.00 283 GLY A CA 1
ATOM 2021 C C . GLY A 1 283 ? 15.674 -7.437 -26.423 1.00 66.00 283 GLY A C 1
ATOM 2022 O O . GLY A 1 283 ? 16.398 -6.556 -26.863 1.00 66.00 283 GLY A O 1
ATOM 2023 N N . ASP A 1 284 ? 14.505 -7.739 -27.006 1.00 68.75 284 ASP A N 1
ATOM 2024 C CA . ASP A 1 284 ? 13.999 -6.977 -28.161 1.00 68.75 284 ASP A CA 1
ATOM 2025 C C . ASP A 1 284 ? 13.418 -5.617 -27.734 1.00 68.75 284 ASP A C 1
ATOM 2027 O O . ASP A 1 284 ? 12.299 -5.514 -27.221 1.00 68.75 284 ASP A O 1
ATOM 2031 N N . VAL A 1 285 ? 14.210 -4.569 -27.951 1.00 66.62 285 VAL A N 1
ATOM 2032 C CA . VAL A 1 285 ? 13.912 -3.181 -27.573 1.00 66.62 285 VAL A CA 1
ATOM 2033 C C . VAL A 1 285 ? 12.950 -2.521 -28.559 1.00 66.62 285 VAL A C 1
ATOM 2035 O O . VAL A 1 285 ? 12.141 -1.678 -28.170 1.00 66.62 285 VAL A O 1
ATOM 2038 N N . ALA A 1 286 ? 12.945 -2.952 -29.823 1.00 67.62 286 ALA A N 1
ATOM 2039 C CA . ALA A 1 286 ? 11.990 -2.464 -30.814 1.00 67.62 286 ALA A CA 1
ATOM 2040 C C . ALA A 1 286 ? 10.554 -2.897 -30.472 1.00 67.62 286 ALA A C 1
ATOM 2042 O O . ALA A 1 286 ? 9.601 -2.178 -30.776 1.00 67.62 286 ALA A O 1
ATOM 2043 N N . ALA A 1 287 ? 10.412 -4.033 -29.782 1.00 66.19 287 ALA A N 1
ATOM 2044 C CA . ALA A 1 287 ? 9.147 -4.546 -29.264 1.00 66.19 287 ALA A CA 1
ATOM 2045 C C . ALA A 1 287 ? 8.716 -3.936 -27.913 1.00 66.19 287 ALA A C 1
ATOM 2047 O O . ALA A 1 287 ? 7.709 -4.376 -27.341 1.00 66.19 287 ALA A O 1
ATOM 2048 N N . MET A 1 288 ? 9.461 -2.965 -27.372 1.00 78.31 288 MET A N 1
ATOM 2049 C CA . MET A 1 288 ? 9.094 -2.290 -26.127 1.00 78.31 288 MET A CA 1
ATOM 2050 C C . MET A 1 288 ? 8.009 -1.237 -26.335 1.00 78.31 288 MET A C 1
ATOM 2052 O O . MET A 1 288 ? 7.903 -0.607 -27.387 1.00 78.31 288 MET A O 1
ATOM 2056 N N . SER A 1 289 ? 7.202 -1.054 -25.294 1.00 81.38 289 SER A N 1
ATOM 2057 C CA . SER A 1 289 ? 6.075 -0.128 -25.270 1.00 81.38 289 SER A CA 1
ATOM 2058 C C . SER A 1 289 ? 6.525 1.336 -25.249 1.00 81.38 289 SER A C 1
ATOM 2060 O O . SER A 1 289 ? 7.648 1.670 -24.862 1.00 81.38 289 SER A O 1
ATOM 2062 N N . ASP A 1 290 ? 5.614 2.240 -25.606 1.00 87.00 290 ASP A N 1
ATOM 2063 C CA . ASP A 1 290 ? 5.853 3.684 -25.502 1.00 87.00 290 ASP A CA 1
ATOM 2064 C C . ASP A 1 290 ? 6.136 4.125 -24.054 1.00 87.00 290 ASP A C 1
ATOM 2066 O O . ASP A 1 290 ? 6.954 5.020 -23.838 1.00 87.00 290 ASP A O 1
ATOM 2070 N N . ALA A 1 291 ? 5.568 3.423 -23.064 1.00 82.69 291 ALA A N 1
ATOM 2071 C CA . ALA A 1 291 ? 5.823 3.636 -21.636 1.00 82.69 291 ALA A CA 1
ATOM 2072 C C . ALA A 1 291 ? 7.314 3.512 -21.280 1.00 82.69 291 ALA A C 1
ATOM 2074 O O . ALA A 1 291 ? 7.849 4.280 -20.476 1.00 82.69 291 ALA A O 1
ATOM 2075 N N . PHE A 1 292 ? 8.011 2.561 -21.909 1.00 86.00 292 PHE A N 1
ATOM 2076 C CA . PHE A 1 292 ? 9.445 2.368 -21.718 1.00 86.00 292 PHE A CA 1
ATOM 2077 C C . PHE A 1 292 ? 10.246 3.580 -22.204 1.00 86.00 292 PHE A C 1
ATOM 2079 O O . PHE A 1 292 ? 11.075 4.116 -21.465 1.00 86.00 292 PHE A O 1
ATOM 2086 N N . ARG A 1 293 ? 9.960 4.049 -23.426 1.00 86.94 293 ARG A N 1
ATOM 2087 C CA . ARG A 1 293 ? 10.639 5.210 -24.027 1.00 86.94 293 ARG A CA 1
ATOM 2088 C C . ARG A 1 293 ? 10.359 6.484 -23.240 1.00 86.94 29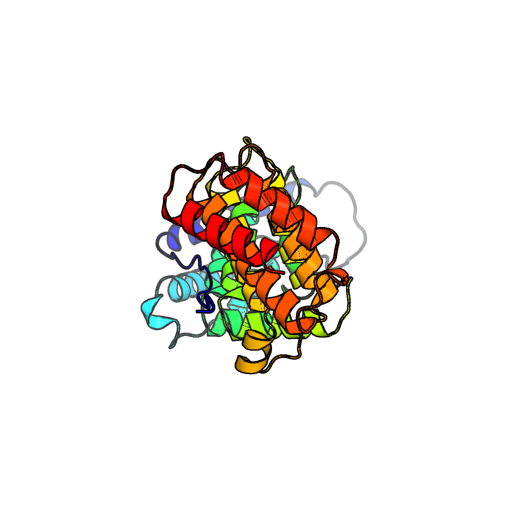3 ARG A C 1
ATOM 2090 O O . ARG A 1 293 ? 11.268 7.268 -22.980 1.00 86.94 293 ARG A O 1
ATOM 2097 N N . GLU A 1 294 ? 9.110 6.667 -22.823 1.00 89.12 294 GLU A N 1
ATOM 2098 C CA . GLU A 1 294 ? 8.689 7.824 -22.044 1.00 89.12 294 GLU A CA 1
ATOM 2099 C C . GLU A 1 294 ? 9.396 7.887 -20.684 1.00 89.12 294 GLU A C 1
ATOM 2101 O O . GLU A 1 294 ? 9.868 8.952 -20.277 1.00 89.12 294 GLU A O 1
ATOM 2106 N N . CYS A 1 295 ? 9.517 6.748 -20.000 1.00 88.19 295 CYS A N 1
ATOM 2107 C CA . CYS A 1 295 ? 10.254 6.665 -18.747 1.00 88.19 295 CYS A CA 1
ATOM 2108 C C . CYS A 1 295 ? 11.760 6.894 -18.947 1.00 88.19 295 CYS A C 1
ATOM 2110 O O . CYS A 1 295 ? 12.379 7.536 -18.102 1.00 88.19 295 CYS A O 1
ATOM 2112 N N . GLY A 1 296 ? 12.349 6.417 -20.051 1.00 86.38 296 GLY A N 1
ATOM 2113 C CA . GLY A 1 296 ? 13.751 6.678 -20.399 1.00 86.38 296 GLY A CA 1
ATOM 2114 C C . GLY A 1 296 ? 14.040 8.171 -20.542 1.00 86.38 296 GLY A C 1
ATOM 2115 O O . GLY A 1 296 ? 14.887 8.706 -19.829 1.00 86.38 296 GLY A O 1
ATOM 2116 N N . ALA A 1 297 ? 13.243 8.871 -21.352 1.00 89.00 297 ALA A N 1
ATOM 2117 C CA . ALA A 1 297 ? 13.342 10.325 -21.495 1.00 89.00 297 ALA A CA 1
ATOM 2118 C C . ALA A 1 297 ? 13.119 11.063 -20.158 1.00 89.00 297 ALA A C 1
ATOM 2120 O O . ALA A 1 297 ? 13.769 12.068 -19.864 1.00 89.00 297 ALA A O 1
ATOM 2121 N N . ALA A 1 298 ? 12.214 10.558 -19.311 1.00 87.62 298 ALA A N 1
ATOM 2122 C CA . ALA A 1 298 ? 11.991 11.126 -17.987 1.00 87.62 298 ALA A CA 1
ATOM 2123 C C . ALA A 1 298 ? 13.215 10.955 -17.069 1.00 87.62 298 ALA A C 1
ATOM 2125 O O . ALA A 1 298 ? 13.570 11.904 -16.371 1.00 87.62 298 ALA A O 1
ATOM 2126 N N . VAL A 1 299 ? 13.887 9.799 -17.093 1.00 87.38 299 VAL A N 1
ATOM 2127 C CA . VAL A 1 299 ? 15.138 9.558 -16.351 1.00 87.38 299 VAL A CA 1
ATOM 2128 C C . VAL A 1 299 ? 16.261 10.463 -16.851 1.00 87.38 299 VAL A C 1
ATOM 2130 O O . VAL A 1 299 ? 16.971 11.039 -16.031 1.00 87.38 299 VAL A O 1
ATOM 2133 N N . GLU A 1 300 ? 16.406 10.648 -18.161 1.00 87.56 300 GLU A N 1
ATOM 2134 C CA . GLU A 1 300 ? 17.417 11.559 -18.716 1.00 87.56 300 GLU A CA 1
ATOM 2135 C C . GLU A 1 300 ? 17.226 12.985 -18.190 1.00 87.56 300 GLU A C 1
ATOM 2137 O O . GLU A 1 300 ? 18.174 13.601 -17.712 1.00 87.56 300 GLU A O 1
ATOM 2142 N N . SER A 1 301 ? 15.980 13.465 -18.128 1.00 87.38 301 SER A N 1
ATOM 2143 C CA . SER A 1 301 ? 15.670 14.790 -17.571 1.00 87.38 301 SER A CA 1
ATOM 2144 C C . SER A 1 301 ? 16.029 14.958 -16.084 1.00 87.38 301 SER A C 1
ATOM 2146 O O . SER A 1 301 ? 16.043 16.080 -15.570 1.00 87.38 301 SER A O 1
ATOM 2148 N N . VAL A 1 302 ? 16.245 13.863 -15.346 1.00 85.38 302 VAL A N 1
ATOM 2149 C CA . VAL A 1 302 ? 16.669 13.900 -13.937 1.00 85.38 302 VAL A CA 1
ATOM 2150 C C . VAL A 1 302 ? 18.155 14.216 -13.817 1.00 85.38 302 VAL A C 1
ATOM 2152 O O . VAL A 1 302 ? 18.535 14.890 -12.858 1.00 85.38 302 VAL A O 1
ATOM 2155 N N . LEU A 1 303 ? 18.981 13.764 -14.770 1.00 83.44 303 LEU A N 1
ATOM 2156 C CA . LEU A 1 303 ? 20.436 13.962 -14.749 1.00 83.44 303 LEU A CA 1
ATOM 2157 C C . LEU A 1 303 ? 20.813 15.443 -14.678 1.00 83.44 303 LEU A C 1
ATOM 2159 O O . LEU A 1 303 ? 21.757 15.806 -13.984 1.00 83.44 303 LEU A O 1
ATOM 2163 N N . ASP A 1 304 ? 20.024 16.297 -15.325 1.00 80.62 304 ASP A N 1
ATOM 2164 C CA . ASP A 1 304 ? 20.254 17.741 -15.343 1.00 80.62 304 ASP A CA 1
ATOM 2165 C C . ASP A 1 304 ? 19.823 18.445 -14.044 1.00 80.62 304 ASP A C 1
ATOM 2167 O O . ASP A 1 304 ? 20.120 19.624 -13.848 1.00 80.62 304 ASP A O 1
ATOM 2171 N N . ARG A 1 305 ? 19.084 17.759 -13.157 1.00 82.06 305 ARG A N 1
ATOM 2172 C CA . ARG A 1 305 ? 18.380 18.382 -12.021 1.00 82.06 305 ARG A CA 1
ATOM 2173 C C . ARG A 1 305 ? 18.789 17.859 -10.646 1.00 82.06 305 ARG A C 1
ATOM 2175 O O . ARG A 1 305 ? 18.663 18.603 -9.676 1.00 82.06 305 ARG A O 1
ATOM 2182 N N . THR A 1 306 ? 19.234 16.608 -10.518 1.00 79.19 306 THR A N 1
ATOM 2183 C CA . THR A 1 306 ? 19.567 16.043 -9.198 1.00 79.19 306 THR A CA 1
ATOM 2184 C C . THR A 1 306 ? 20.980 16.407 -8.749 1.00 79.19 306 THR A C 1
ATOM 2186 O O . THR A 1 306 ? 21.950 16.356 -9.506 1.00 79.19 306 THR A O 1
ATOM 2189 N N . THR A 1 307 ? 21.105 16.749 -7.466 1.00 79.81 307 THR A N 1
ATOM 2190 C CA . THR A 1 307 ? 22.390 17.121 -6.854 1.00 79.81 307 THR A CA 1
ATOM 2191 C C . THR A 1 307 ? 23.077 15.955 -6.150 1.00 79.81 307 THR A C 1
ATOM 2193 O O . THR A 1 307 ? 24.262 16.028 -5.824 1.00 79.81 307 THR A O 1
ATOM 2196 N N . THR A 1 308 ? 22.361 14.848 -5.942 1.00 85.94 308 THR A N 1
ATOM 2197 C CA . THR A 1 308 ? 22.876 13.701 -5.198 1.00 85.94 308 THR A CA 1
ATOM 2198 C C . THR A 1 308 ? 23.633 12.739 -6.115 1.00 85.94 308 THR A C 1
ATOM 2200 O O . THR A 1 308 ? 23.082 12.177 -7.062 1.00 85.94 308 THR A O 1
ATOM 2203 N N . GLN A 1 309 ? 24.899 12.467 -5.776 1.00 88.12 309 GLN A N 1
ATOM 2204 C CA . GLN A 1 309 ? 25.781 11.557 -6.521 1.00 88.12 309 GLN A CA 1
ATOM 2205 C C . GLN A 1 309 ? 25.149 10.177 -6.763 1.00 88.12 309 GLN A C 1
ATOM 2207 O O . GLN A 1 309 ? 25.213 9.654 -7.871 1.00 88.12 309 GLN A O 1
ATOM 2212 N N . ARG A 1 310 ? 24.490 9.600 -5.750 1.00 86.56 310 ARG A N 1
ATOM 2213 C CA . ARG A 1 310 ? 23.856 8.274 -5.847 1.00 86.56 310 ARG A CA 1
ATOM 2214 C C . ARG A 1 310 ? 22.773 8.217 -6.929 1.00 86.56 310 ARG A C 1
ATOM 2216 O O . ARG A 1 310 ? 22.694 7.229 -7.657 1.00 86.56 310 ARG A O 1
ATOM 2223 N N . THR A 1 311 ? 21.939 9.251 -7.018 1.00 83.69 311 THR A N 1
ATOM 2224 C CA . THR A 1 311 ? 20.868 9.348 -8.018 1.00 83.69 311 THR A CA 1
ATOM 2225 C C . THR A 1 311 ? 21.463 9.529 -9.410 1.00 83.69 311 THR A C 1
ATOM 2227 O O . THR A 1 311 ? 21.071 8.811 -10.328 1.00 83.69 311 THR A O 1
ATOM 2230 N N . ASN A 1 312 ? 22.477 10.392 -9.537 1.00 83.44 312 ASN A N 1
ATOM 2231 C CA . ASN A 1 312 ? 23.212 10.604 -10.785 1.00 83.44 312 ASN A CA 1
ATOM 2232 C C . ASN A 1 312 ? 23.868 9.321 -11.307 1.00 83.44 312 ASN A C 1
ATOM 2234 O O . ASN A 1 312 ? 23.669 8.959 -12.462 1.00 83.44 312 ASN A O 1
ATOM 2238 N N . GLU A 1 313 ? 24.589 8.582 -10.463 1.00 88.19 313 GLU A N 1
ATOM 2239 C CA . GLU A 1 313 ? 25.220 7.320 -10.866 1.00 88.19 313 GLU A CA 1
ATOM 2240 C C . GLU A 1 313 ? 24.199 6.279 -11.340 1.00 88.19 313 GLU A C 1
ATOM 2242 O O . GLU A 1 313 ? 24.468 5.529 -12.280 1.00 88.19 313 GLU A O 1
ATOM 2247 N N . LEU A 1 314 ? 23.034 6.203 -10.686 1.00 84.75 314 LEU A N 1
ATOM 2248 C CA . LEU A 1 314 ? 21.982 5.267 -11.071 1.00 84.75 314 LEU A CA 1
ATOM 2249 C C . LEU A 1 314 ? 21.340 5.670 -12.404 1.00 84.75 314 LEU A C 1
ATOM 2251 O O . LEU A 1 314 ? 21.216 4.828 -13.291 1.00 84.75 314 LEU A O 1
ATOM 2255 N N . ALA A 1 315 ? 20.996 6.947 -12.570 1.00 82.50 315 ALA A N 1
ATOM 2256 C CA . ALA A 1 315 ? 20.420 7.466 -13.805 1.00 82.50 315 ALA A CA 1
ATOM 2257 C C . ALA A 1 315 ? 21.402 7.357 -14.987 1.00 82.50 315 ALA A C 1
ATOM 2259 O O . ALA A 1 315 ? 20.996 6.966 -16.078 1.00 82.50 315 ALA A O 1
ATOM 2260 N N . GLN A 1 316 ? 22.703 7.591 -14.775 1.00 86.06 316 GLN A N 1
ATOM 2261 C CA . GLN A 1 316 ? 23.738 7.399 -15.800 1.00 86.06 316 GLN A CA 1
ATOM 2262 C C . GLN A 1 316 ? 23.867 5.931 -16.213 1.00 86.06 316 GLN A C 1
ATOM 2264 O O . GLN A 1 316 ? 23.934 5.628 -17.403 1.00 86.06 316 GLN A O 1
ATOM 2269 N N . LYS A 1 317 ? 23.877 5.004 -15.244 1.00 87.38 317 LYS A N 1
ATOM 2270 C CA . LYS A 1 317 ? 23.897 3.560 -15.531 1.00 87.38 317 LYS A CA 1
ATOM 2271 C C . LYS A 1 317 ? 22.669 3.135 -16.328 1.00 87.38 317 LYS A C 1
ATOM 2273 O O . LYS A 1 317 ? 22.813 2.344 -17.255 1.00 87.38 317 LYS A O 1
ATOM 2278 N N . LEU A 1 318 ? 21.495 3.660 -15.976 1.00 84.56 318 LEU A N 1
ATOM 2279 C CA . LEU A 1 318 ? 20.247 3.346 -16.661 1.00 84.56 318 LEU A CA 1
ATOM 2280 C C . LEU A 1 318 ? 20.229 3.913 -18.084 1.00 84.56 318 LEU A C 1
ATOM 2282 O O . LEU A 1 318 ? 19.968 3.175 -19.023 1.00 84.56 318 LEU A O 1
ATOM 2286 N N . THR A 1 319 ? 20.606 5.180 -18.254 1.00 85.56 319 THR A N 1
ATOM 2287 C CA . THR A 1 319 ? 20.703 5.841 -19.568 1.00 85.56 319 THR A CA 1
ATOM 2288 C C . THR A 1 319 ? 21.688 5.116 -20.481 1.00 85.56 319 THR A C 1
ATOM 2290 O O . THR A 1 319 ? 21.391 4.856 -21.641 1.00 85.56 319 THR A O 1
ATOM 2293 N N . LYS A 1 320 ? 22.845 4.700 -19.949 1.00 86.75 320 LYS A N 1
ATOM 2294 C CA . LYS A 1 320 ? 23.802 3.893 -20.709 1.00 86.75 320 LYS A CA 1
ATOM 2295 C C . LYS A 1 320 ? 23.207 2.545 -21.122 1.00 86.75 320 LYS A C 1
ATOM 2297 O O . LYS A 1 320 ? 23.325 2.167 -22.278 1.00 86.75 320 LYS A O 1
ATOM 2302 N N . ALA A 1 321 ? 22.555 1.839 -20.197 1.00 81.88 321 ALA A N 1
ATOM 2303 C CA . ALA A 1 321 ? 21.920 0.560 -20.505 1.00 81.88 321 ALA A CA 1
ATOM 2304 C C . ALA A 1 321 ? 20.824 0.696 -21.574 1.00 81.88 321 ALA A C 1
ATOM 2306 O O . ALA A 1 321 ? 20.676 -0.208 -22.386 1.00 81.88 321 ALA A O 1
ATOM 2307 N N . LEU A 1 322 ? 20.095 1.818 -21.586 1.00 80.38 322 LEU A N 1
ATOM 2308 C CA . LEU A 1 322 ? 19.107 2.152 -22.614 1.00 80.38 322 LEU A CA 1
ATOM 2309 C C . LEU A 1 322 ? 19.739 2.439 -23.977 1.00 80.38 322 LEU A C 1
ATOM 2311 O O . LEU A 1 322 ? 19.168 2.053 -24.984 1.00 80.38 322 LEU A O 1
ATOM 2315 N N . ALA A 1 323 ? 20.899 3.097 -24.013 1.00 83.50 323 ALA A N 1
ATOM 2316 C CA . ALA A 1 323 ? 21.615 3.381 -25.256 1.00 83.50 323 ALA A CA 1
ATOM 2317 C C . ALA A 1 323 ? 22.293 2.137 -25.861 1.00 83.50 323 ALA A C 1
ATOM 2319 O O . ALA A 1 323 ? 22.476 2.069 -27.073 1.00 83.50 323 ALA A O 1
ATOM 2320 N N . ASP A 1 324 ? 22.679 1.172 -25.018 1.00 79.62 324 ASP A N 1
ATOM 2321 C CA . ASP A 1 324 ? 23.282 -0.102 -25.434 1.00 79.62 324 ASP A CA 1
ATOM 2322 C C . ASP A 1 324 ? 22.236 -1.118 -25.964 1.00 79.62 324 ASP A C 1
ATOM 2324 O O . ASP A 1 324 ? 22.611 -2.162 -26.501 1.00 79.62 324 ASP A O 1
ATOM 2328 N N . CYS A 1 325 ? 20.946 -0.827 -25.769 1.00 73.44 325 CYS A N 1
ATOM 2329 C CA . CYS A 1 325 ? 19.774 -1.642 -26.097 1.00 73.44 325 CYS A CA 1
ATOM 2330 C C . CYS A 1 325 ? 19.180 -1.251 -27.460 1.00 73.44 325 CYS A C 1
ATOM 2332 O O . CYS A 1 325 ? 18.924 -2.170 -28.272 1.00 73.44 325 CYS A O 1
#

Foldseek 3Di:
DQPLAFDADLDLVCLVVLLVLLLVLLVVVVVPVVPPPDDDPDDDDPDLALHRDDDCRSVLSVVLSVQLNPVVCLVPDARDLVNLLSLLSLLNDDLVRSLSSLVSLLSLLLRQNSLLCQLVCRNVQPCLFCPDSNVVLLVLLLDPPGPLSSLLSSLNSLSSLLNHLNSVLSLLQQQQVPPPSRRSLLSLLSSLLSQLLPAQPHDLSSLLSSLSSLLSLLSSLAPVNCVVSVHDRHVSQVSLLSSLLSLLSNLPRHRSLLDQNSLQSSLNSLLSSLVRVCVVVVNPPVPHDPSNVSSLVSLVVSCVPDPDPNSNVSSVVSNVVVVVD